Protein AF-A0A380IFE8-F1 (afdb_monomer_lite)

Foldseek 3Di:
DDPVVVVVDPDDDPDDDDWDDDDDDDDDDDDDDDDDDDDDDDDDDDDDDDDDDDDDDDDDDDDDDDDDDDDDDDDDDDDDDDDDDDDDDDDDDDDDDCDDDDLFAADDADPALVCLLPDDPVVCPSCPQQAADFAADDDDDDPDDPDPPDDPPTAAEEEDQFDDPPPDAGLQGDPDDDGSPDDVLVRHQEYEHNPAQRRGRNVCNVNRVSNHAYGYEDDQDLDADPVSLVRVCLQLDAPDPPPLHGSSLLSQLVSCVGRVGAYHEYDHNYFYDSQFQCLVSVVSSQVNSQVSSVVVVRGHDYHYDQAQWNRRGGDRPSHDDPTRPPD

Secondary structure (DSSP, 8-state):
--GGGGGGS-----------------------------------------------------------------------PPPP--------S-----PPPP-S------SSHHHHHH--GGG-TT-GGGS--SPPPPP---SS-SSTT--TT---EEEE--S---TT-BTTB-S-S-S-----GGG-SEEEETT-SS--HHHHHHHHHTT--EEEEEEEEEE--HHHHHHHHHHT--SSTT----HHHHHHHHHHHHHT--EEEEEEEE-SGGGTT-HHHHHHHHHHHHHHHHHTT---EEEE-S-B-TTS-B---SS--TTT---

pLDDT: mean 74.96, std 30.23, range [23.45, 98.94]

InterPro domains:
  IPR005201 Cytosolic endo-beta-N-acetylglucosaminidase, TIM barrel domain [PF03644] (169-319)
  IPR032979 Cytosolic endo-beta-N-acetylglucosaminidase [PTHR13246] (44-313)

Sequence (327 aa):
MTLKKLLKFGIVAGSIWTLHQVTTMEVLAQELPSENLTANQETGASEQPTNSAGENSDNLPTEAATEVRERSADPAITTPEQPQNAEETNIAPDSPSTAPPSIRPKEIKFESNADIENWREEDQPDHDPNRATVPLANRVPGSRVVNPLANPEAKLHAVSLMNSKAADHASVGGDEFKAYAFDYWQYVDSITFWDGPIPSPDVIDAAHRNGVPIYGTLFFNWSSSQEDQEKLLDFIKEDSPQSGTFPIARQLAKMAKYYGFDGYFINQETTGNSLREKGEQMRQFMLYTKEYAKSLDYPIRFAWYDAMSSYGTRYHVNGVDLFGNQM

Radius of gyration: 29.85 Å; chains: 1; bounding box: 81×83×74 Å

Organism: Streptococcus acidominimus (NCBI:txid1326)

Structure (mmCIF, N/CA/C/O backbone):
data_AF-A0A380IFE8-F1
#
_entry.id   AF-A0A380IFE8-F1
#
loop_
_atom_site.group_PDB
_atom_site.id
_atom_site.type_symbol
_atom_site.label_atom_id
_atom_site.label_alt_id
_atom_site.label_comp_id
_atom_site.label_asym_id
_atom_site.label_entity_id
_atom_site.label_seq_id
_atom_site.pdbx_PDB_ins_code
_atom_site.Cartn_x
_atom_site.Cartn_y
_atom_site.Cartn_z
_atom_site.occupancy
_atom_site.B_iso_or_equiv
_atom_site.auth_seq_id
_atom_site.auth_comp_id
_atom_site.auth_asym_id
_atom_site.auth_atom_id
_atom_site.pdbx_PDB_model_num
ATOM 1 N N . MET A 1 1 ? 1.770 31.584 12.786 1.00 37.97 1 MET A N 1
ATOM 2 C CA . MET A 1 1 ? 1.876 31.317 11.335 1.00 37.97 1 MET A CA 1
ATOM 3 C C . MET A 1 1 ? 1.418 29.879 11.125 1.00 37.97 1 MET A C 1
ATOM 5 O O . MET A 1 1 ? 2.061 28.976 11.632 1.00 37.97 1 MET A O 1
ATOM 9 N N . THR A 1 2 ? 0.225 29.673 10.571 1.00 39.00 2 THR A N 1
ATOM 10 C CA . THR A 1 2 ? -0.486 28.381 10.586 1.00 39.00 2 THR A CA 1
ATOM 11 C C . THR A 1 2 ? 0.039 27.408 9.526 1.00 39.00 2 THR A C 1
ATOM 13 O O . THR A 1 2 ? 0.376 27.803 8.409 1.00 39.00 2 THR A O 1
ATOM 16 N N . LEU A 1 3 ? 0.052 26.121 9.887 1.00 34.16 3 LEU A N 1
ATOM 17 C CA . LEU A 1 3 ? 0.622 24.974 9.162 1.00 34.16 3 LEU A CA 1
ATOM 18 C C . LEU A 1 3 ? 0.109 24.800 7.713 1.00 34.16 3 LEU A C 1
ATOM 20 O O . LEU A 1 3 ? 0.783 24.190 6.889 1.00 34.16 3 LEU A O 1
ATOM 24 N N . LYS A 1 4 ? -1.011 25.444 7.346 1.00 34.88 4 LYS A N 1
ATOM 25 C CA . LYS A 1 4 ? -1.526 25.512 5.963 1.00 34.88 4 LYS A CA 1
ATOM 26 C C . LYS A 1 4 ? -0.554 26.147 4.949 1.00 34.88 4 LYS A C 1
ATOM 28 O O . LYS A 1 4 ? -0.737 25.950 3.754 1.00 34.88 4 LYS A O 1
ATOM 33 N N . LYS A 1 5 ? 0.474 26.894 5.380 1.00 32.94 5 LYS A N 1
ATOM 34 C CA . LYS A 1 5 ? 1.486 27.474 4.467 1.00 32.94 5 LYS A CA 1
ATOM 35 C C . LYS A 1 5 ? 2.717 26.589 4.217 1.00 32.94 5 LYS A C 1
ATOM 37 O O . LYS A 1 5 ? 3.449 26.878 3.277 1.00 32.94 5 LYS A O 1
ATOM 42 N N . LEU A 1 6 ? 2.930 25.519 4.988 1.00 32.22 6 LEU A N 1
ATOM 43 C CA . LEU A 1 6 ? 4.120 24.662 4.855 1.00 32.22 6 LEU A CA 1
ATOM 44 C C . LEU A 1 6 ? 3.982 23.555 3.797 1.00 32.22 6 LEU A C 1
ATOM 46 O O . LEU A 1 6 ? 4.995 23.098 3.287 1.00 32.22 6 LEU A O 1
ATOM 50 N N . LEU A 1 7 ? 2.768 23.213 3.351 1.00 34.38 7 LEU A N 1
ATOM 51 C CA . LEU A 1 7 ? 2.577 22.271 2.234 1.00 34.38 7 LEU A CA 1
ATOM 52 C C . LEU A 1 7 ? 2.831 22.872 0.834 1.00 34.38 7 LEU A C 1
ATOM 54 O O . LEU A 1 7 ? 2.774 22.150 -0.155 1.00 34.38 7 LEU A O 1
ATOM 58 N N . LYS A 1 8 ? 3.131 24.176 0.715 1.00 32.16 8 LYS A N 1
ATOM 59 C CA . LYS A 1 8 ? 3.427 24.822 -0.583 1.00 32.16 8 LYS A CA 1
ATOM 60 C C . LYS A 1 8 ? 4.902 24.807 -0.993 1.00 32.16 8 LYS A C 1
ATOM 62 O O . LYS A 1 8 ? 5.210 25.231 -2.101 1.00 32.16 8 LYS A O 1
ATOM 67 N N . PHE A 1 9 ? 5.799 24.299 -0.153 1.00 29.20 9 PHE A N 1
ATOM 68 C CA . PHE A 1 9 ? 7.207 24.125 -0.505 1.00 29.20 9 PHE A CA 1
ATOM 69 C C . PHE A 1 9 ? 7.634 22.707 -0.135 1.00 29.20 9 PHE A C 1
ATOM 71 O O . PHE A 1 9 ? 7.873 22.403 1.028 1.00 29.20 9 PHE A O 1
ATOM 78 N N . GLY A 1 10 ? 7.669 21.833 -1.144 1.00 38.59 10 GLY A N 1
ATOM 79 C CA . GLY A 1 10 ? 8.086 20.439 -1.036 1.00 38.59 10 GLY A CA 1
ATOM 80 C C . GLY A 1 10 ? 9.561 20.306 -0.678 1.00 38.59 10 GLY A C 1
ATOM 81 O O . GLY A 1 10 ? 10.398 20.109 -1.551 1.00 38.59 10 GLY A O 1
ATOM 82 N N . ILE A 1 11 ? 9.869 20.417 0.610 1.00 36.72 11 ILE A N 1
ATOM 83 C CA . ILE A 1 11 ? 11.163 20.072 1.192 1.00 36.72 11 ILE A CA 1
ATOM 84 C C . ILE A 1 11 ? 10.890 19.508 2.586 1.00 36.72 11 ILE A C 1
ATOM 86 O O . ILE A 1 11 ? 10.856 20.276 3.533 1.00 36.72 11 ILE A O 1
ATOM 90 N N . VAL A 1 12 ? 10.654 18.196 2.695 1.00 33.69 12 VAL A N 1
ATOM 91 C CA . VAL A 1 12 ? 11.304 17.283 3.661 1.00 33.69 12 VAL A CA 1
ATOM 92 C C . VAL A 1 12 ? 11.046 15.856 3.158 1.00 33.69 12 VAL A C 1
ATOM 94 O O . VAL A 1 12 ? 10.056 15.224 3.500 1.00 33.69 12 VAL A O 1
ATOM 97 N N . ALA A 1 13 ? 11.946 15.354 2.323 1.00 32.28 13 ALA A N 1
ATOM 98 C CA . ALA A 1 13 ? 12.191 13.923 2.166 1.00 32.28 13 ALA A CA 1
ATOM 99 C C . ALA A 1 13 ? 13.696 13.791 1.924 1.00 32.28 13 ALA A C 1
ATOM 101 O O . ALA A 1 13 ? 14.168 13.654 0.799 1.00 32.28 13 ALA A O 1
ATOM 102 N N . GLY A 1 14 ? 14.463 14.014 2.993 1.00 27.08 14 GLY A N 1
ATOM 103 C CA . GLY A 1 14 ? 15.893 13.754 2.989 1.00 27.08 14 GLY A CA 1
ATOM 104 C C . GLY A 1 14 ? 16.100 12.247 3.010 1.00 27.08 14 GLY A C 1
ATOM 105 O O . GLY A 1 14 ? 15.599 11.570 3.901 1.00 27.08 14 GLY A O 1
ATOM 106 N N . SER A 1 15 ? 16.806 11.738 2.010 1.00 31.16 15 SER A N 1
ATOM 107 C CA . SER A 1 15 ? 17.229 10.350 1.891 1.00 31.16 15 SER A CA 1
ATOM 108 C C . SER A 1 15 ? 17.949 9.893 3.165 1.00 31.16 15 SER A C 1
ATOM 110 O O . SER A 1 15 ? 19.032 10.390 3.471 1.00 31.16 15 SER A O 1
ATOM 112 N N . ILE A 1 16 ? 17.371 8.939 3.895 1.00 32.34 16 ILE A N 1
ATOM 113 C CA . ILE A 1 16 ? 18.043 8.252 5.001 1.00 32.34 16 ILE A CA 1
ATOM 114 C C . ILE A 1 16 ? 18.358 6.838 4.520 1.00 32.34 16 ILE A C 1
ATOM 116 O O . ILE A 1 16 ? 17.469 6.046 4.220 1.00 32.34 16 ILE A O 1
ATOM 120 N N . TRP A 1 17 ? 19.650 6.549 4.396 1.00 24.83 17 TRP A N 1
ATOM 121 C CA . TRP A 1 17 ? 20.162 5.201 4.199 1.00 24.83 17 TRP A CA 1
ATOM 122 C C . TRP A 1 17 ? 20.054 4.450 5.528 1.00 24.83 17 TRP A C 1
ATOM 124 O O . TRP A 1 17 ? 20.749 4.809 6.477 1.00 24.83 17 TRP A O 1
ATOM 134 N N . THR A 1 18 ? 19.236 3.399 5.597 1.00 32.06 18 THR A N 1
ATOM 135 C CA . THR A 1 18 ? 19.201 2.502 6.763 1.00 32.06 18 THR A CA 1
ATOM 136 C C . THR A 1 18 ? 19.788 1.148 6.380 1.00 32.06 18 THR A C 1
ATOM 138 O O . THR A 1 18 ? 19.256 0.431 5.531 1.00 32.06 18 THR A O 1
ATOM 141 N N . LEU A 1 19 ? 20.911 0.806 7.010 1.00 25.19 19 LEU A N 1
ATOM 142 C CA . LEU A 1 19 ? 21.581 -0.486 6.905 1.00 25.19 19 LEU A CA 1
ATOM 143 C C . LEU A 1 19 ? 20.858 -1.484 7.826 1.00 25.19 19 LEU A C 1
ATOM 145 O O . LEU A 1 19 ? 20.872 -1.310 9.041 1.00 25.19 19 LEU A O 1
ATOM 149 N N . HIS A 1 20 ? 20.236 -2.525 7.272 1.00 34.66 20 HIS A N 1
ATOM 150 C CA . HIS A 1 20 ? 19.689 -3.622 8.075 1.00 34.66 20 HIS A CA 1
ATOM 151 C C . HIS A 1 20 ? 20.785 -4.657 8.356 1.00 34.66 20 HIS A C 1
ATOM 153 O O . HIS A 1 20 ? 21.357 -5.225 7.424 1.00 34.66 20 HIS A O 1
ATOM 159 N N . GLN A 1 21 ? 21.053 -4.935 9.634 1.00 27.91 21 GLN A N 1
ATOM 160 C CA . GLN A 1 21 ? 21.647 -6.201 10.060 1.00 27.91 21 GLN A CA 1
ATOM 161 C C . GLN A 1 21 ? 20.538 -7.092 10.618 1.00 27.91 21 GLN A C 1
ATOM 163 O O . GLN A 1 21 ? 19.778 -6.669 11.484 1.00 27.91 21 GLN A O 1
ATOM 168 N N . VAL A 1 22 ? 20.452 -8.322 10.112 1.00 29.50 22 VAL A N 1
ATOM 169 C CA . VAL A 1 22 ? 19.595 -9.378 10.658 1.00 29.50 22 VAL A CA 1
ATOM 170 C C . VAL A 1 22 ? 20.512 -10.407 11.306 1.00 29.50 22 VAL A C 1
ATOM 172 O O . VAL A 1 22 ? 21.312 -11.039 10.620 1.00 29.50 22 VAL A O 1
ATOM 175 N N . THR A 1 23 ? 20.398 -10.582 12.618 1.00 31.64 23 THR A N 1
ATOM 176 C CA . THR A 1 23 ? 20.943 -11.738 13.337 1.00 31.64 23 THR A CA 1
ATOM 177 C C . THR A 1 23 ? 19.800 -12.699 13.642 1.00 31.64 23 THR A C 1
ATOM 179 O O . THR A 1 23 ? 18.822 -12.348 14.296 1.00 31.64 23 THR A O 1
ATOM 182 N N . THR A 1 24 ? 19.919 -13.928 13.152 1.00 29.00 24 THR A N 1
ATOM 183 C CA . THR A 1 24 ? 19.053 -15.057 13.501 1.00 29.00 24 THR A CA 1
ATOM 184 C C . THR A 1 24 ? 19.317 -15.492 14.944 1.00 29.00 24 THR A C 1
ATOM 186 O O . THR A 1 24 ? 20.450 -15.838 15.274 1.00 29.00 24 THR A O 1
ATOM 189 N N . MET A 1 25 ? 18.289 -15.513 15.798 1.00 29.47 25 MET A N 1
ATOM 190 C CA . MET A 1 25 ? 18.338 -16.229 17.079 1.00 29.47 25 MET A CA 1
ATOM 191 C C . MET A 1 25 ? 17.778 -17.643 16.897 1.00 29.47 25 MET A C 1
ATOM 193 O O . MET A 1 25 ? 16.570 -17.822 16.763 1.00 29.47 25 MET A O 1
ATOM 197 N N . GLU A 1 26 ? 18.652 -18.648 16.926 1.00 29.73 26 GLU A N 1
ATOM 198 C CA . GLU A 1 26 ? 18.263 -20.027 17.227 1.00 29.73 26 GLU A CA 1
ATOM 199 C C . GLU A 1 26 ? 18.229 -20.201 18.749 1.00 29.73 26 GLU A C 1
ATOM 201 O O . GLU A 1 26 ? 19.233 -20.028 19.440 1.00 29.73 26 GLU A O 1
ATOM 206 N N . VAL A 1 27 ? 17.054 -20.529 19.288 1.00 28.06 27 VAL A N 1
ATOM 207 C CA . VAL A 1 27 ? 16.893 -20.930 20.688 1.00 28.06 27 VAL A CA 1
ATOM 208 C C . VAL A 1 27 ? 17.203 -22.421 20.784 1.00 28.06 27 VAL A C 1
ATOM 210 O O . VAL A 1 27 ? 16.379 -23.257 20.424 1.00 28.06 27 VAL A O 1
ATOM 213 N N . LEU A 1 28 ? 18.389 -22.755 21.288 1.00 26.45 28 LEU A N 1
ATOM 214 C CA . LEU A 1 28 ? 18.733 -24.101 21.742 1.00 26.45 28 LEU A CA 1
ATOM 215 C C . LEU A 1 28 ? 18.825 -24.078 23.268 1.00 26.45 28 LEU A C 1
ATOM 217 O O . LEU A 1 28 ? 19.794 -23.596 23.851 1.00 26.45 28 LEU A O 1
ATOM 221 N N . ALA A 1 29 ? 17.775 -24.580 23.914 1.00 29.17 29 ALA A N 1
ATOM 222 C CA . ALA A 1 29 ? 17.799 -24.906 25.328 1.00 29.17 29 ALA A CA 1
ATOM 223 C C . ALA A 1 29 ? 18.694 -26.139 25.532 1.00 29.17 29 ALA A C 1
ATOM 225 O O . ALA A 1 29 ? 18.359 -27.232 25.076 1.00 29.17 29 ALA A O 1
ATOM 226 N N . GLN A 1 30 ? 19.818 -25.964 26.222 1.00 29.47 30 GLN A N 1
ATOM 227 C CA . GLN A 1 30 ? 20.544 -27.058 26.861 1.00 29.47 30 GLN A CA 1
ATOM 228 C C . GLN A 1 30 ? 20.825 -26.685 28.316 1.00 29.47 30 GLN A C 1
ATOM 230 O O . GLN A 1 30 ? 21.402 -25.641 28.615 1.00 29.47 30 GLN A O 1
ATOM 235 N N . GLU A 1 31 ? 20.341 -27.548 29.205 1.00 29.53 31 GLU A N 1
ATOM 236 C CA . GLU A 1 31 ? 20.541 -27.522 30.650 1.00 29.53 31 GLU A CA 1
ATOM 237 C C . GLU A 1 31 ? 22.038 -27.609 30.991 1.00 29.53 31 GLU A C 1
ATOM 239 O O . GLU A 1 31 ? 22.753 -28.460 30.463 1.00 29.53 31 GLU A O 1
ATOM 244 N N . LEU A 1 32 ? 22.507 -26.761 31.909 1.00 26.27 32 LEU A N 1
ATOM 245 C CA . LEU A 1 32 ? 23.819 -26.894 32.547 1.00 26.27 32 LEU A CA 1
ATOM 246 C C . LEU A 1 32 ? 23.624 -27.272 34.023 1.00 26.27 32 LEU A C 1
ATOM 248 O O . LEU A 1 32 ? 22.868 -26.581 34.713 1.00 26.27 32 LEU A O 1
ATOM 252 N N . PRO A 1 33 ? 24.301 -28.315 34.547 1.00 28.98 33 PRO A N 1
ATOM 253 C CA . PRO A 1 33 ? 24.330 -28.579 35.975 1.00 28.98 33 PRO A CA 1
ATOM 254 C C . PRO A 1 33 ? 25.329 -27.667 36.696 1.00 28.98 33 PRO A C 1
ATOM 256 O O . PRO A 1 33 ? 26.369 -27.277 36.172 1.00 28.98 33 PRO A O 1
ATOM 259 N N . SER A 1 34 ? 24.965 -27.379 37.939 1.00 31.25 34 SER A N 1
ATOM 260 C CA . SER A 1 34 ? 25.671 -26.630 38.974 1.00 31.25 34 SER A CA 1
ATOM 261 C C . SER A 1 34 ? 27.113 -27.068 39.233 1.00 31.25 34 SER A C 1
ATOM 263 O O . SER A 1 34 ? 27.344 -28.258 39.426 1.00 31.25 34 SER A O 1
ATOM 265 N N . GLU A 1 35 ? 28.006 -26.103 39.473 1.00 29.42 35 GLU A N 1
ATOM 266 C CA . GLU A 1 35 ? 29.040 -26.238 40.505 1.00 29.42 35 GLU A CA 1
ATOM 267 C C . GLU A 1 35 ? 29.477 -24.870 41.065 1.00 29.42 35 GLU A C 1
ATOM 269 O O . GLU A 1 35 ? 29.686 -23.898 40.342 1.00 29.42 35 GLU A O 1
ATOM 274 N N . ASN A 1 36 ? 29.533 -24.816 42.399 1.00 27.83 36 ASN A N 1
ATOM 275 C CA . ASN A 1 36 ? 29.966 -23.706 43.248 1.00 27.83 36 ASN A CA 1
ATOM 276 C C . ASN A 1 36 ? 31.418 -23.306 42.975 1.00 27.83 36 ASN A C 1
ATOM 278 O O . ASN A 1 36 ? 32.235 -24.191 42.767 1.00 27.83 36 ASN A O 1
ATOM 282 N N . LEU A 1 37 ? 31.767 -22.032 43.202 1.00 27.88 37 LEU A N 1
ATOM 283 C CA . LEU A 1 37 ? 32.957 -21.659 43.980 1.00 27.88 37 LEU A CA 1
ATOM 284 C C . LEU A 1 37 ? 32.831 -20.221 44.519 1.00 27.88 37 LEU A C 1
ATOM 286 O O . LEU A 1 37 ? 32.289 -19.318 43.890 1.00 27.88 37 LEU A O 1
ATOM 290 N N . THR A 1 38 ? 33.277 -20.089 45.759 1.00 26.53 38 THR A N 1
ATOM 291 C CA . THR A 1 38 ? 32.982 -19.077 46.775 1.00 26.53 38 THR A CA 1
ATOM 292 C C . THR A 1 38 ? 33.805 -17.787 46.702 1.00 26.53 38 THR A C 1
ATOM 294 O O . THR A 1 38 ? 34.866 -17.721 46.092 1.00 26.53 38 THR A O 1
ATOM 297 N N . ALA A 1 39 ? 33.274 -16.793 47.419 1.00 25.45 39 ALA A N 1
ATOM 298 C CA . ALA A 1 39 ? 33.774 -15.457 47.732 1.00 25.45 39 ALA A CA 1
ATOM 299 C C . ALA A 1 39 ? 35.261 -15.328 48.117 1.00 25.45 39 ALA A C 1
ATOM 301 O O . ALA A 1 39 ? 35.821 -16.210 48.761 1.00 25.45 39 ALA A O 1
ATOM 302 N N . ASN A 1 40 ? 35.813 -14.133 47.868 1.00 27.03 40 ASN A N 1
ATOM 303 C CA . ASN A 1 40 ? 36.608 -13.396 48.854 1.00 27.03 40 ASN A CA 1
ATOM 304 C C . ASN A 1 40 ? 36.492 -11.878 48.624 1.00 27.03 40 ASN A C 1
ATOM 306 O O . ASN A 1 40 ? 36.584 -11.393 47.498 1.00 27.03 40 ASN A O 1
ATOM 310 N N . GLN A 1 41 ? 36.236 -11.164 49.721 1.00 26.34 41 GLN A N 1
ATOM 311 C CA . GLN A 1 41 ? 36.241 -9.707 49.863 1.00 26.34 41 GLN A CA 1
ATOM 312 C C . GLN A 1 41 ? 37.627 -9.202 50.304 1.00 26.34 41 GLN A C 1
ATOM 314 O O . GLN A 1 41 ? 38.476 -10.000 50.685 1.00 26.34 41 GLN A O 1
ATOM 319 N N . GLU A 1 42 ? 37.727 -7.864 50.351 1.00 27.50 42 GLU A N 1
ATOM 320 C CA . GLU A 1 42 ? 38.728 -6.976 50.982 1.00 27.50 42 GLU A CA 1
ATOM 321 C C . GLU A 1 42 ? 39.731 -6.335 50.007 1.00 27.50 42 GLU A C 1
ATOM 323 O O . GLU A 1 42 ? 40.212 -6.995 49.098 1.00 27.50 42 GLU A O 1
ATOM 328 N N . THR A 1 43 ? 40.145 -5.065 50.103 1.00 27.19 43 THR A N 1
ATOM 329 C CA . THR A 1 43 ? 39.772 -3.849 50.863 1.00 27.19 43 THR A CA 1
ATOM 330 C C . THR A 1 43 ? 40.532 -2.670 50.204 1.00 27.19 43 THR A C 1
ATOM 332 O O . THR A 1 43 ? 41.620 -2.863 49.680 1.00 27.19 43 THR A O 1
ATOM 335 N N . GLY A 1 44 ? 39.986 -1.448 50.284 1.00 23.88 44 GLY A N 1
ATOM 336 C CA . GLY A 1 44 ? 40.723 -0.255 50.747 1.00 23.88 44 GLY A CA 1
ATOM 337 C C . GLY A 1 44 ? 41.749 0.494 49.865 1.00 23.88 44 GLY A C 1
ATOM 338 O O . GLY A 1 44 ? 42.850 0.022 49.634 1.00 23.88 44 GLY A O 1
ATOM 339 N N . ALA A 1 45 ? 41.418 1.778 49.641 1.00 25.33 45 ALA A N 1
ATOM 340 C CA . ALA A 1 45 ? 42.282 2.979 49.674 1.00 25.33 45 ALA A CA 1
ATOM 341 C C . ALA A 1 45 ? 42.974 3.511 48.390 1.00 25.33 45 ALA A C 1
ATOM 343 O O . ALA A 1 45 ? 44.026 3.055 47.965 1.00 25.33 45 ALA A O 1
ATOM 344 N N . SER A 1 46 ? 42.359 4.578 47.849 1.00 25.62 46 SER A N 1
ATOM 345 C CA . SER A 1 46 ? 42.929 5.899 47.497 1.00 25.62 46 SER A CA 1
ATOM 346 C C . SER A 1 46 ? 44.454 6.073 47.504 1.00 25.62 46 SER A C 1
ATOM 348 O O . SER A 1 46 ? 45.049 6.000 48.571 1.00 25.62 46 SER A O 1
ATOM 350 N N . GLU A 1 47 ? 45.004 6.573 46.389 1.00 26.36 47 GLU A N 1
ATOM 351 C CA . GLU A 1 47 ? 45.860 7.776 46.365 1.00 26.36 47 GLU A CA 1
ATOM 352 C C . GLU A 1 47 ? 46.061 8.291 44.923 1.00 26.36 47 GLU A C 1
ATOM 354 O O . GLU A 1 47 ? 46.312 7.532 43.990 1.00 26.36 47 GLU A O 1
ATOM 359 N N . GLN A 1 48 ? 45.933 9.607 44.748 1.00 24.94 48 GLN A N 1
ATOM 360 C CA . GLN A 1 48 ? 46.387 10.384 43.588 1.00 24.94 48 GLN A CA 1
ATOM 361 C C . GLN A 1 48 ? 47.610 11.186 44.070 1.00 24.94 48 GLN A C 1
ATOM 363 O O . GLN A 1 48 ? 47.583 11.623 45.224 1.00 24.94 48 GLN A O 1
ATOM 368 N N . PRO A 1 49 ? 48.659 11.424 43.252 1.00 31.53 49 PRO A N 1
ATOM 369 C CA . PRO A 1 49 ? 48.830 12.800 42.759 1.00 31.53 49 PRO A CA 1
ATOM 370 C C . PRO A 1 49 ? 49.580 12.984 41.405 1.00 31.53 49 PRO A C 1
ATOM 372 O O . PRO A 1 49 ? 50.514 12.273 41.059 1.00 31.53 49 PRO A O 1
ATOM 375 N N . THR A 1 50 ? 49.125 14.007 40.669 1.00 23.89 50 THR A N 1
ATOM 376 C CA . THR A 1 50 ? 49.833 15.095 39.935 1.00 23.89 50 THR A CA 1
ATOM 377 C C . THR A 1 50 ? 51.103 14.900 39.068 1.00 23.89 50 THR A C 1
ATOM 379 O O . THR A 1 50 ? 52.182 14.620 39.572 1.00 23.89 50 THR A O 1
ATOM 382 N N . ASN A 1 51 ? 50.949 15.336 37.802 1.00 25.56 51 ASN A N 1
ATOM 383 C CA . ASN A 1 51 ? 51.698 16.325 36.981 1.00 25.56 51 ASN A CA 1
ATOM 384 C C . ASN A 1 51 ? 53.222 16.278 36.698 1.00 25.56 51 ASN A C 1
ATOM 386 O O . ASN A 1 51 ? 54.046 16.381 37.599 1.00 25.56 51 ASN A O 1
ATOM 390 N N . SER A 1 52 ? 53.517 16.432 35.389 1.00 25.31 52 SER A N 1
ATOM 391 C CA . SER A 1 52 ? 54.515 17.294 34.678 1.00 25.31 52 SER A CA 1
ATOM 392 C C . SER A 1 52 ? 55.300 16.486 33.618 1.00 25.31 52 SER A C 1
ATOM 394 O O . SER A 1 52 ? 55.826 15.430 33.938 1.00 25.31 52 SER A O 1
ATOM 396 N N . ALA A 1 53 ? 55.164 16.722 32.302 1.00 25.20 53 ALA A N 1
ATOM 397 C CA . ALA A 1 53 ? 55.539 17.850 31.418 1.00 25.20 53 ALA A CA 1
ATOM 398 C C . ALA A 1 53 ? 56.979 17.753 30.842 1.00 25.20 53 ALA A C 1
ATOM 400 O O . ALA A 1 53 ? 57.933 17.605 31.598 1.00 25.20 53 ALA A O 1
ATOM 401 N N . GLY A 1 54 ? 57.094 17.897 29.507 1.00 23.45 54 GLY A N 1
ATOM 402 C CA . GLY A 1 54 ? 58.328 18.040 28.699 1.00 23.45 54 GLY A CA 1
ATOM 403 C C . GLY A 1 54 ? 58.420 16.994 27.567 1.00 23.45 54 GLY A C 1
ATOM 404 O O . GLY A 1 54 ? 58.702 15.838 27.850 1.00 23.45 54 GLY A O 1
ATOM 405 N N . GLU A 1 55 ? 57.941 17.221 26.336 1.0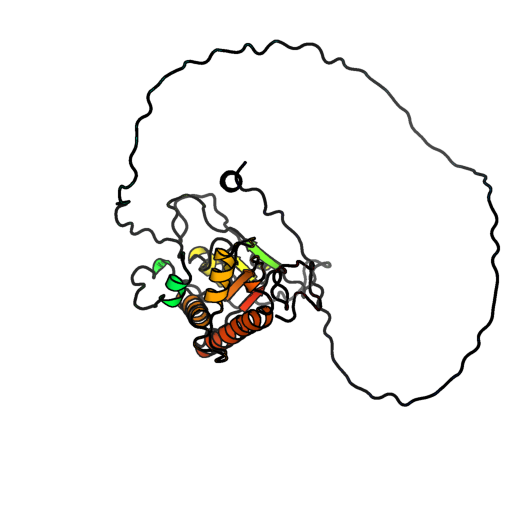0 24.77 55 GLU A N 1
ATOM 406 C CA . GLU A 1 55 ? 58.421 18.072 25.212 1.00 24.77 55 GLU A CA 1
ATOM 407 C C . GLU A 1 55 ? 59.706 17.616 24.494 1.00 24.77 55 GLU A C 1
ATOM 409 O O . GLU A 1 55 ? 60.787 17.614 25.078 1.00 24.77 55 GLU A O 1
ATOM 414 N N . ASN A 1 56 ? 59.540 17.289 23.198 1.00 25.70 56 ASN A N 1
ATOM 415 C CA . ASN A 1 56 ? 60.323 17.679 22.001 1.00 25.70 56 ASN A CA 1
ATOM 416 C C . ASN A 1 56 ? 60.194 16.582 20.926 1.00 25.70 56 ASN A C 1
ATOM 418 O O . ASN A 1 56 ? 60.205 15.405 21.265 1.00 25.70 56 ASN A O 1
ATOM 422 N N . SER A 1 57 ? 60.171 16.802 19.613 1.00 26.17 57 SER A N 1
ATOM 423 C CA . SER A 1 57 ? 59.931 17.913 18.672 1.00 26.17 57 SER A CA 1
ATOM 424 C C . SER A 1 57 ? 60.449 17.359 17.333 1.00 26.17 57 SER A C 1
ATOM 426 O O . SER A 1 57 ? 61.516 16.757 17.362 1.00 26.17 57 SER A O 1
ATOM 428 N N . ASP A 1 58 ? 59.777 17.566 16.197 1.00 26.47 58 ASP A N 1
ATOM 429 C CA . ASP A 1 58 ? 60.459 17.789 14.907 1.00 26.47 58 ASP A CA 1
ATOM 430 C C . ASP A 1 58 ? 59.493 18.325 13.829 1.00 26.47 58 ASP A C 1
ATOM 432 O O . ASP A 1 58 ? 58.280 18.140 13.894 1.00 26.47 58 ASP A O 1
ATOM 436 N N . ASN A 1 59 ? 60.072 19.081 12.892 1.00 31.27 59 ASN A N 1
ATOM 437 C CA . ASN A 1 59 ? 59.554 20.292 12.239 1.00 31.27 59 ASN A CA 1
ATOM 438 C C . ASN A 1 59 ? 58.883 20.126 10.847 1.00 31.27 59 ASN A C 1
ATOM 440 O O . ASN A 1 59 ? 59.291 19.265 10.077 1.00 31.27 59 ASN A O 1
ATOM 444 N N . LEU A 1 60 ? 57.910 21.029 10.570 1.00 23.81 60 LEU A N 1
ATOM 445 C CA . LEU A 1 60 ? 57.660 21.991 9.439 1.00 23.81 60 LEU A CA 1
ATOM 446 C C . LEU A 1 60 ? 58.256 21.779 8.007 1.00 23.81 60 LEU A C 1
ATOM 448 O O . LEU A 1 60 ? 59.201 21.007 7.891 1.00 23.81 60 LEU A O 1
ATOM 452 N N . PRO A 1 61 ? 57.842 22.515 6.918 1.00 41.84 61 PRO A N 1
ATOM 453 C CA . PRO A 1 61 ? 57.217 23.874 6.825 1.00 41.84 61 PRO A CA 1
ATOM 454 C C . PRO A 1 61 ? 56.025 23.980 5.800 1.00 41.84 61 PRO A C 1
ATOM 456 O O . PRO A 1 61 ? 55.616 22.961 5.257 1.00 41.84 61 PRO A O 1
ATOM 459 N N . THR A 1 62 ? 55.307 25.095 5.528 1.00 24.12 62 THR A N 1
ATOM 460 C CA . THR A 1 62 ? 55.755 26.414 5.006 1.00 24.12 62 THR A CA 1
ATOM 461 C C . THR A 1 62 ? 54.614 27.464 4.924 1.00 24.12 62 THR A C 1
ATOM 463 O O . THR A 1 62 ? 53.525 27.162 4.451 1.00 24.12 62 THR A O 1
ATOM 466 N N . GLU A 1 63 ? 54.952 28.677 5.390 1.00 27.83 63 GLU A N 1
ATOM 467 C CA . GLU A 1 63 ? 54.614 30.090 5.064 1.00 27.83 63 GLU A CA 1
ATOM 468 C C . GLU A 1 63 ? 53.260 30.622 4.533 1.00 27.83 63 GLU A C 1
ATOM 470 O O . GLU A 1 63 ? 52.517 30.027 3.762 1.00 27.83 63 GLU A O 1
ATOM 475 N N . ALA A 1 64 ? 53.036 31.872 4.962 1.00 25.75 64 ALA A N 1
ATOM 476 C CA . ALA A 1 64 ? 51.891 32.756 4.810 1.00 25.75 64 ALA A CA 1
ATOM 477 C C . ALA A 1 64 ? 52.005 33.739 3.628 1.00 25.75 64 ALA A C 1
ATOM 479 O O . ALA A 1 64 ? 53.105 34.117 3.236 1.00 25.75 64 ALA A O 1
ATOM 480 N N . ALA A 1 65 ? 50.864 34.280 3.187 1.00 25.84 65 ALA A N 1
ATOM 481 C CA . ALA A 1 65 ? 50.758 35.660 2.705 1.00 25.84 65 ALA A CA 1
ATOM 482 C C . ALA A 1 65 ? 49.306 36.160 2.809 1.00 25.84 65 ALA A C 1
ATOM 484 O O . ALA A 1 65 ? 48.369 35.545 2.303 1.00 25.84 65 ALA A O 1
ATOM 485 N N . THR A 1 66 ? 49.151 37.290 3.491 1.00 24.28 66 THR A N 1
ATOM 486 C CA . THR A 1 66 ? 47.928 38.076 3.668 1.00 24.28 66 THR A CA 1
ATOM 487 C C . THR A 1 66 ? 47.758 39.013 2.473 1.00 24.28 66 THR A C 1
ATOM 489 O O . THR A 1 66 ? 48.707 39.716 2.136 1.00 24.28 66 THR A O 1
ATOM 492 N N . GLU A 1 67 ? 46.559 39.125 1.894 1.00 25.89 67 GLU A N 1
ATOM 493 C CA . GLU A 1 67 ? 46.209 40.300 1.089 1.00 25.89 67 GLU A CA 1
ATOM 494 C C . GLU A 1 67 ? 44.752 40.721 1.323 1.00 25.89 67 GLU A C 1
ATOM 496 O O . GLU A 1 67 ? 43.804 39.940 1.232 1.00 25.89 67 GLU A O 1
ATOM 501 N N . VAL A 1 68 ? 44.620 41.989 1.698 1.00 26.00 68 VAL A N 1
ATOM 502 C CA . VAL A 1 68 ? 43.399 42.733 1.992 1.00 26.00 68 VAL A CA 1
ATOM 503 C C . VAL A 1 68 ? 42.755 43.157 0.673 1.00 26.00 68 VAL A C 1
ATOM 505 O O . VAL A 1 68 ? 43.440 43.715 -0.181 1.00 26.00 68 VAL A O 1
ATOM 508 N N . ARG A 1 69 ? 41.434 42.992 0.525 1.00 25.66 69 ARG A N 1
ATOM 509 C CA . ARG A 1 69 ? 40.657 43.782 -0.443 1.00 25.66 69 ARG A CA 1
ATOM 510 C C . ARG A 1 69 ? 39.359 44.307 0.154 1.00 25.66 69 ARG A C 1
ATOM 512 O O . ARG A 1 69 ? 38.531 43.568 0.680 1.00 25.66 69 ARG A O 1
ATOM 519 N N . GLU A 1 70 ? 39.261 45.624 0.053 1.00 26.33 70 GLU A N 1
ATOM 520 C CA . GLU A 1 70 ? 38.199 46.522 0.478 1.00 26.33 70 GLU A CA 1
ATOM 521 C C . GLU A 1 70 ? 36.865 46.202 -0.209 1.00 26.33 70 GLU A C 1
ATOM 523 O O . GLU A 1 70 ? 36.817 45.871 -1.394 1.00 26.33 70 GLU A O 1
ATOM 528 N N . ARG A 1 71 ? 35.762 46.344 0.535 1.00 25.33 71 ARG A N 1
ATOM 529 C CA . ARG A 1 71 ? 34.399 46.321 -0.004 1.00 25.33 71 ARG A CA 1
ATOM 530 C C . ARG A 1 71 ? 33.836 47.741 0.093 1.00 25.33 71 ARG A C 1
ATOM 532 O O . ARG A 1 71 ? 33.504 48.204 1.180 1.00 25.33 71 ARG A O 1
ATOM 539 N N . SER A 1 72 ? 33.787 48.439 -1.038 1.00 28.44 72 SER A N 1
ATOM 540 C CA . SER A 1 72 ? 33.278 49.808 -1.157 1.00 28.44 72 SER A CA 1
ATOM 541 C C . SER A 1 72 ? 31.780 49.832 -1.497 1.00 28.44 72 SER A C 1
ATOM 543 O O . SER A 1 72 ? 31.358 49.160 -2.430 1.00 28.44 72 SER A O 1
ATOM 545 N N . ALA A 1 73 ? 31.049 50.644 -0.723 1.00 29.45 73 ALA A N 1
ATOM 546 C CA . ALA A 1 73 ? 29.866 51.472 -1.018 1.00 29.45 73 ALA A CA 1
ATOM 547 C C . ALA A 1 73 ? 28.615 50.904 -1.740 1.00 29.45 73 ALA A C 1
ATOM 549 O O . ALA A 1 73 ? 28.663 50.445 -2.878 1.00 29.45 73 ALA A O 1
ATOM 550 N N . ASP A 1 74 ? 27.468 51.103 -1.073 1.00 31.95 74 ASP A N 1
ATOM 551 C CA . ASP A 1 74 ? 26.086 51.041 -1.580 1.00 31.95 74 ASP A CA 1
ATOM 552 C C . ASP A 1 74 ? 25.827 51.944 -2.804 1.00 31.95 74 ASP A C 1
ATOM 554 O O . ASP A 1 74 ? 26.520 52.946 -3.015 1.00 31.95 74 ASP A O 1
ATOM 558 N N . PRO A 1 75 ? 24.700 51.714 -3.506 1.00 30.03 75 PRO A N 1
ATOM 559 C CA . PRO A 1 75 ? 23.705 52.782 -3.475 1.00 30.03 75 PRO A CA 1
ATOM 560 C C . PRO A 1 75 ? 22.281 52.320 -3.125 1.00 30.03 75 PRO A C 1
ATOM 562 O O . PRO A 1 75 ? 21.808 51.251 -3.501 1.00 30.03 75 PRO A O 1
ATOM 565 N N . ALA A 1 76 ? 21.625 53.224 -2.399 1.00 29.27 76 ALA A N 1
ATOM 566 C CA . ALA A 1 76 ? 20.230 53.308 -1.988 1.00 29.27 76 ALA A CA 1
ATOM 567 C C . ALA A 1 76 ? 19.190 52.558 -2.845 1.00 29.27 76 ALA A C 1
ATOM 569 O O . ALA A 1 76 ? 19.022 52.833 -4.033 1.00 29.27 76 ALA A O 1
ATOM 570 N N . ILE A 1 77 ? 18.380 51.728 -2.178 1.00 27.58 77 ILE A N 1
ATOM 571 C CA . ILE A 1 77 ? 17.054 51.334 -2.664 1.00 27.58 77 ILE A CA 1
ATOM 572 C C . ILE A 1 77 ? 16.051 52.362 -2.145 1.00 27.58 77 ILE A C 1
ATOM 574 O O . ILE A 1 77 ? 15.791 52.469 -0.947 1.00 27.58 77 ILE A O 1
ATOM 578 N N . THR A 1 78 ? 15.515 53.139 -3.075 1.00 28.39 78 THR A N 1
ATOM 579 C CA . THR A 1 78 ? 14.378 54.033 -2.894 1.00 28.39 78 THR A CA 1
ATOM 580 C C . THR A 1 78 ? 13.085 53.230 -2.755 1.00 28.39 78 THR A C 1
ATOM 582 O O . THR A 1 78 ? 12.783 52.352 -3.561 1.00 28.39 78 THR A O 1
ATOM 585 N N . THR A 1 79 ? 12.302 53.557 -1.732 1.00 32.69 79 THR A N 1
ATOM 586 C CA . THR A 1 79 ? 10.909 53.132 -1.556 1.00 32.69 79 THR A CA 1
ATOM 587 C C . THR A 1 79 ? 10.017 53.791 -2.616 1.00 32.69 79 THR A C 1
ATOM 589 O O . THR A 1 79 ? 10.103 55.011 -2.767 1.00 32.69 79 THR A O 1
ATOM 592 N N . PRO A 1 80 ? 9.111 53.055 -3.286 1.00 31.50 80 PRO A N 1
ATOM 593 C CA . PRO A 1 80 ? 7.921 53.654 -3.882 1.00 31.50 80 PRO A CA 1
ATOM 594 C C . PRO A 1 80 ? 6.657 53.300 -3.085 1.00 31.50 80 PRO A C 1
ATOM 596 O O . PRO A 1 80 ? 6.494 52.192 -2.575 1.00 31.50 80 PRO A O 1
ATOM 599 N N . GLU A 1 81 ? 5.789 54.301 -2.990 1.00 29.30 81 GLU A N 1
ATOM 600 C CA . GLU A 1 81 ? 4.536 54.389 -2.244 1.00 29.30 81 GLU A CA 1
ATOM 601 C C . GLU A 1 81 ? 3.470 53.344 -2.622 1.00 29.30 81 GLU A C 1
ATOM 603 O O . GLU A 1 81 ? 3.381 52.870 -3.755 1.00 29.30 81 GLU A O 1
ATOM 608 N N . GLN A 1 82 ? 2.602 53.044 -1.648 1.00 30.56 82 GLN A N 1
ATOM 609 C CA . GLN A 1 82 ? 1.326 52.353 -1.848 1.00 30.56 82 GLN A CA 1
ATOM 610 C C . GLN A 1 82 ? 0.348 53.192 -2.685 1.00 30.56 82 GLN A C 1
ATOM 612 O O . GLN A 1 82 ? 0.231 54.395 -2.452 1.00 30.56 82 GLN A O 1
ATOM 617 N N . PRO A 1 83 ? -0.529 52.535 -3.461 1.00 31.36 83 PRO A N 1
ATOM 618 C CA . PRO A 1 83 ? -1.892 53.006 -3.662 1.00 31.36 83 PRO A CA 1
ATOM 619 C C . PRO A 1 83 ? -2.872 52.192 -2.803 1.00 31.36 83 PRO A C 1
ATOM 621 O O . PRO A 1 83 ? -2.890 50.961 -2.835 1.00 31.36 83 PRO A O 1
ATOM 624 N N . GLN A 1 84 ? -3.694 52.906 -2.034 1.00 30.34 84 GLN A N 1
ATOM 625 C CA . GLN A 1 84 ? -4.885 52.392 -1.360 1.00 30.34 84 GLN A CA 1
ATOM 626 C C . GLN A 1 84 ? -6.081 52.294 -2.327 1.00 30.34 84 GLN A C 1
ATOM 628 O O . GLN A 1 84 ? -6.198 53.086 -3.258 1.00 30.34 84 GLN A O 1
ATOM 633 N N . ASN A 1 85 ? -6.999 51.383 -1.980 1.00 33.06 85 ASN A N 1
ATOM 634 C CA . ASN A 1 85 ? -8.379 51.194 -2.450 1.00 33.06 85 ASN A CA 1
ATOM 635 C C . ASN A 1 85 ? -8.622 50.630 -3.862 1.00 33.06 85 ASN A C 1
ATOM 637 O O . ASN A 1 85 ? -8.712 51.358 -4.846 1.00 33.06 85 ASN A O 1
ATOM 641 N N . ALA A 1 86 ? -8.927 49.329 -3.894 1.00 31.25 86 ALA A N 1
ATOM 642 C CA . ALA A 1 86 ? -9.937 48.755 -4.779 1.00 31.25 86 ALA A CA 1
ATOM 643 C C . ALA A 1 86 ? -10.800 47.769 -3.966 1.00 31.25 86 ALA A C 1
ATOM 645 O O . ALA A 1 86 ? -10.300 47.079 -3.080 1.00 31.25 86 ALA A O 1
ATOM 646 N N . GLU A 1 87 ? -12.098 47.809 -4.233 1.00 30.62 87 GLU A N 1
ATOM 647 C CA . GLU A 1 87 ? -13.234 47.371 -3.417 1.00 30.62 87 GLU A CA 1
ATOM 648 C C . GLU A 1 87 ? -13.256 45.884 -3.009 1.00 30.62 87 GLU A C 1
ATOM 650 O O . GLU A 1 87 ? -12.932 44.988 -3.791 1.00 30.62 87 GLU A O 1
ATOM 655 N N . GLU A 1 88 ? -13.735 45.627 -1.784 1.00 34.03 88 GLU A N 1
ATOM 656 C CA . GLU A 1 88 ? -14.219 44.317 -1.338 1.00 34.03 88 GLU A CA 1
ATOM 657 C C . GLU A 1 88 ? -15.375 43.865 -2.239 1.00 34.03 88 GLU A C 1
ATOM 659 O O . GLU A 1 88 ? -16.509 44.330 -2.121 1.00 34.03 88 GLU A O 1
ATOM 664 N N . THR A 1 89 ? -15.103 42.910 -3.125 1.00 30.80 89 THR A N 1
ATOM 665 C CA . THR A 1 89 ? -16.159 42.119 -3.753 1.00 30.80 89 THR A CA 1
ATOM 666 C C . THR A 1 89 ? -16.412 40.890 -2.888 1.00 30.80 89 THR A C 1
ATOM 668 O O . THR A 1 89 ? -15.609 39.963 -2.817 1.00 30.80 89 THR A O 1
ATOM 671 N N . ASN A 1 90 ? -17.550 40.909 -2.191 1.00 39.09 90 ASN A N 1
ATOM 672 C CA . ASN A 1 90 ? -18.171 39.730 -1.596 1.00 39.09 90 ASN A CA 1
ATOM 673 C C . ASN A 1 90 ? -18.341 38.651 -2.678 1.00 39.09 90 ASN A C 1
ATOM 675 O O . ASN A 1 90 ? -19.221 38.776 -3.529 1.00 39.09 90 ASN A O 1
ATOM 679 N N . ILE A 1 91 ? -17.539 37.586 -2.635 1.00 35.91 91 ILE A N 1
ATOM 680 C CA . ILE A 1 91 ? -17.816 36.365 -3.397 1.00 35.91 91 ILE A CA 1
ATOM 681 C C . ILE A 1 91 ? -18.372 35.343 -2.409 1.00 35.91 91 ILE A C 1
ATOM 683 O O . ILE A 1 91 ? -17.657 34.818 -1.555 1.00 35.91 91 ILE A O 1
ATOM 687 N N . ALA A 1 92 ? -19.684 35.130 -2.504 1.00 36.62 92 ALA A N 1
ATOM 688 C CA . ALA A 1 92 ? -20.416 34.096 -1.789 1.00 36.62 92 ALA A CA 1
ATOM 689 C C . ALA A 1 92 ? -19.864 32.692 -2.120 1.00 36.62 92 ALA A C 1
ATOM 691 O O . ALA A 1 92 ? -19.368 32.480 -3.231 1.00 36.62 92 ALA A O 1
ATOM 692 N N . PRO A 1 93 ? -19.940 31.730 -1.181 1.00 48.59 93 PRO A N 1
ATOM 693 C CA . PRO A 1 93 ? -19.526 30.360 -1.4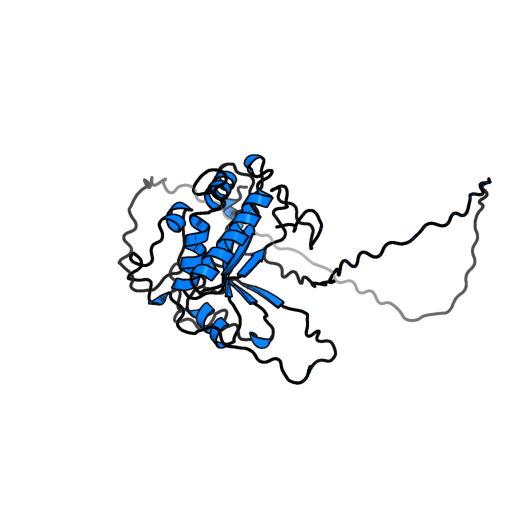31 1.00 48.59 93 PRO A CA 1
ATOM 694 C C . PRO A 1 93 ? -20.581 29.622 -2.270 1.00 48.59 93 PRO A C 1
ATOM 696 O O . PRO A 1 93 ? -21.743 30.020 -2.310 1.00 48.59 93 PRO A O 1
ATOM 699 N N . ASP A 1 94 ? -20.149 28.510 -2.860 1.00 46.94 94 ASP A N 1
ATOM 700 C CA . ASP A 1 94 ? -20.928 27.500 -3.587 1.00 46.94 94 ASP A CA 1
ATOM 701 C C . ASP A 1 94 ? -21.223 27.760 -5.076 1.00 46.94 94 ASP A C 1
ATOM 703 O O . ASP A 1 94 ? -22.184 28.406 -5.493 1.00 46.94 94 ASP A O 1
ATOM 707 N N . SER A 1 95 ? -20.403 27.136 -5.920 1.00 36.19 95 SER A N 1
ATOM 708 C CA . SER A 1 95 ? -20.837 26.658 -7.230 1.00 36.19 95 SER A CA 1
ATOM 709 C C . SER A 1 95 ? -20.300 25.238 -7.421 1.00 36.19 95 SER A C 1
ATOM 711 O O . SER A 1 95 ? -19.102 25.018 -7.221 1.00 36.19 95 SER A O 1
ATOM 713 N N . PRO A 1 96 ? -21.158 24.265 -7.778 1.00 46.78 96 PRO A N 1
ATOM 714 C CA . PRO A 1 96 ? -20.750 22.879 -7.939 1.00 46.78 96 PRO A CA 1
ATOM 715 C C . PRO A 1 96 ? -19.789 22.764 -9.126 1.00 46.78 96 PRO A C 1
ATOM 717 O O . PRO A 1 96 ? -20.068 23.260 -10.220 1.00 46.78 96 PRO A O 1
ATOM 720 N N . SER A 1 97 ? -18.648 22.108 -8.905 1.00 46.00 97 SER A N 1
ATOM 721 C CA . SER A 1 97 ? -17.696 21.773 -9.963 1.00 46.00 97 SER A CA 1
ATOM 722 C C . SER A 1 97 ? -18.397 20.912 -11.013 1.00 46.00 97 SER A C 1
ATOM 724 O O . SER A 1 97 ? -18.692 19.746 -10.776 1.00 46.00 97 SER A O 1
ATOM 726 N N . THR A 1 98 ? -18.679 21.489 -12.177 1.00 53.22 98 THR A N 1
ATOM 727 C CA . THR A 1 98 ? -19.095 20.747 -13.371 1.00 53.22 98 THR A CA 1
ATOM 728 C C . THR A 1 98 ? -17.928 20.727 -14.349 1.00 53.22 98 THR A C 1
ATOM 730 O O . THR A 1 98 ? -17.985 21.277 -15.446 1.00 53.22 98 THR A O 1
ATOM 733 N N . ALA A 1 99 ? -16.820 20.106 -13.933 1.00 52.00 99 ALA A N 1
ATOM 734 C CA . ALA A 1 99 ? -15.849 19.628 -14.908 1.00 52.00 99 ALA A CA 1
ATOM 735 C C . ALA A 1 99 ? -16.562 18.594 -15.806 1.00 52.00 99 ALA A C 1
ATOM 737 O O . ALA A 1 99 ? -17.278 17.738 -15.278 1.00 52.00 99 ALA A O 1
ATOM 738 N N . PRO A 1 100 ? -16.439 18.675 -17.143 1.00 51.03 100 PRO A N 1
ATOM 739 C CA . PRO A 1 100 ? -17.043 17.682 -18.024 1.00 51.03 100 PRO A CA 1
ATOM 740 C C . PRO A 1 100 ? -16.502 16.280 -17.691 1.00 51.03 100 PRO A C 1
ATOM 742 O O . PRO A 1 100 ? -15.350 16.169 -17.258 1.00 51.03 100 PRO A O 1
ATOM 745 N N . PRO A 1 101 ? -17.294 15.210 -17.900 1.00 61.72 101 PRO A N 1
ATOM 746 C CA . PRO A 1 101 ? -16.822 13.847 -17.685 1.00 61.72 101 PRO A CA 1
ATOM 747 C C . PRO A 1 101 ? -15.591 13.597 -18.562 1.00 61.72 101 PRO A C 1
ATOM 749 O O . PRO A 1 101 ? -15.643 13.702 -19.788 1.00 61.72 101 PRO A O 1
ATOM 752 N N . SER A 1 102 ? -14.460 13.331 -17.913 1.00 74.88 102 SER A N 1
ATOM 753 C CA . SER A 1 102 ? -13.184 13.067 -18.567 1.00 74.88 102 SER A CA 1
ATOM 754 C C . SER A 1 102 ? -12.987 11.563 -18.681 1.00 74.88 102 SER A C 1
ATOM 756 O O . SER A 1 102 ? -13.095 10.856 -17.688 1.00 74.88 102 SER A O 1
ATOM 758 N N . ILE A 1 103 ? -12.640 11.082 -19.876 1.00 86.12 103 ILE A N 1
ATOM 759 C CA . ILE A 1 103 ? -12.232 9.682 -20.102 1.00 86.12 103 ILE A CA 1
ATOM 760 C C . ILE A 1 103 ? -10.798 9.402 -19.625 1.00 86.12 103 ILE A C 1
ATOM 762 O O . ILE A 1 103 ? -10.278 8.306 -19.814 1.00 86.12 103 ILE A O 1
ATOM 766 N N . ARG A 1 104 ? -10.110 10.413 -19.079 1.00 90.19 104 ARG A N 1
ATOM 767 C CA . ARG A 1 104 ? -8.741 10.275 -18.589 1.00 90.19 104 ARG A CA 1
ATOM 768 C C . ARG A 1 104 ? -8.754 9.457 -17.296 1.00 90.19 104 ARG A C 1
ATOM 770 O O . ARG A 1 104 ? -9.352 9.926 -16.327 1.00 90.19 104 ARG A O 1
ATOM 777 N N . PRO A 1 105 ? -8.050 8.316 -17.231 1.00 92.81 105 PRO A N 1
ATOM 778 C CA . PRO A 1 105 ? -7.990 7.538 -16.006 1.00 92.81 105 PRO A CA 1
ATOM 779 C C . PRO A 1 105 ? -7.218 8.306 -14.930 1.00 92.81 105 PRO A C 1
ATOM 781 O O . PRO A 1 105 ? -6.258 9.032 -15.218 1.00 92.81 105 PRO A O 1
ATOM 784 N N . LYS A 1 106 ? -7.682 8.185 -13.689 1.00 93.00 106 LYS A N 1
ATOM 785 C CA . LYS A 1 106 ? -7.163 8.910 -12.527 1.00 93.00 106 LYS A CA 1
ATOM 786 C C . LYS A 1 106 ? -6.655 7.951 -11.474 1.00 93.00 106 LYS A C 1
ATOM 788 O O . LYS A 1 106 ? -7.153 6.834 -11.359 1.00 93.00 106 LYS A O 1
ATOM 793 N N . GLU A 1 107 ? -5.689 8.425 -10.691 1.00 93.19 107 GLU A N 1
ATOM 794 C CA . GLU A 1 107 ? -5.270 7.743 -9.470 1.00 93.19 107 GLU A CA 1
ATOM 795 C C . GLU A 1 107 ? -6.482 7.502 -8.570 1.00 93.19 107 GLU A C 1
ATOM 797 O O . GLU A 1 107 ? -7.332 8.382 -8.407 1.00 93.19 107 GLU A O 1
ATOM 802 N N . ILE A 1 108 ? -6.533 6.326 -7.957 1.00 92.44 108 ILE A N 1
ATOM 803 C CA . ILE A 1 108 ? -7.615 5.962 -7.049 1.00 92.44 108 ILE A CA 1
ATOM 804 C C . ILE A 1 108 ? -7.267 6.475 -5.657 1.00 92.44 108 ILE A C 1
ATOM 806 O O . ILE A 1 108 ? -6.230 6.131 -5.084 1.00 92.44 108 ILE A O 1
ATOM 810 N N . LYS A 1 109 ? -8.148 7.317 -5.121 1.00 89.81 109 LYS A N 1
ATOM 811 C CA . LYS A 1 109 ? -8.023 7.926 -3.797 1.00 89.81 109 LYS A CA 1
ATOM 812 C C . LYS A 1 109 ? -9.292 7.666 -3.007 1.00 89.81 109 LYS A C 1
ATOM 814 O O . LYS A 1 109 ? -10.374 7.568 -3.576 1.00 89.81 109 LYS A O 1
ATOM 819 N N . PHE A 1 110 ? -9.125 7.557 -1.698 1.00 92.25 110 PHE A N 1
ATOM 820 C CA . PHE A 1 110 ? -10.213 7.391 -0.749 1.00 92.25 110 PHE A CA 1
ATOM 821 C C . PHE A 1 110 ? -10.187 8.584 0.197 1.00 92.25 110 PHE A C 1
ATOM 823 O O . PHE A 1 110 ? -9.141 8.889 0.776 1.00 92.25 110 PHE A O 1
ATOM 830 N N . GLU A 1 111 ? -11.321 9.258 0.345 1.00 89.94 111 GLU A N 1
ATOM 831 C CA . GLU A 1 111 ? -11.447 10.411 1.238 1.00 89.94 111 GLU A CA 1
ATOM 832 C C . GLU A 1 111 ? -11.684 9.936 2.680 1.00 89.94 111 GLU A C 1
ATOM 834 O O . GLU A 1 111 ? -11.241 10.560 3.650 1.00 89.94 111 GLU A O 1
ATOM 839 N N . SER A 1 112 ? -12.326 8.775 2.831 1.00 94.88 112 SER A N 1
ATOM 840 C CA . SER A 1 112 ? -12.704 8.192 4.111 1.00 94.88 112 SER A CA 1
ATOM 841 C C . SER A 1 112 ? -12.465 6.680 4.184 1.00 94.88 112 SER A C 1
ATOM 843 O O . SER A 1 112 ? -12.340 5.981 3.179 1.00 94.88 112 SER A O 1
ATOM 845 N N . ASN A 1 113 ? -12.459 6.149 5.409 1.00 96.88 113 ASN A N 1
ATOM 846 C CA . ASN A 1 113 ? -12.449 4.703 5.641 1.00 96.88 113 ASN A CA 1
ATOM 847 C C . ASN A 1 113 ? -13.713 4.023 5.095 1.00 96.88 113 ASN A C 1
ATOM 849 O O . ASN A 1 113 ? -13.651 2.873 4.669 1.00 96.88 113 ASN A O 1
ATOM 853 N N . ALA A 1 114 ? -14.843 4.738 5.079 1.00 96.44 114 ALA A N 1
ATOM 854 C CA . ALA A 1 114 ? -16.095 4.231 4.534 1.00 96.44 114 ALA A CA 1
ATOM 855 C C . ALA A 1 114 ? -15.994 3.992 3.022 1.00 96.44 114 ALA A C 1
ATOM 857 O O . ALA A 1 114 ? -16.572 3.026 2.533 1.00 96.44 114 ALA A O 1
ATOM 858 N N . ASP A 1 115 ? -15.227 4.805 2.289 1.00 95.25 115 ASP A N 1
ATOM 859 C CA . ASP A 1 115 ? -15.000 4.582 0.855 1.00 95.25 115 ASP A CA 1
ATOM 860 C C . ASP A 1 115 ? -14.247 3.265 0.622 1.00 95.25 115 ASP A C 1
ATOM 862 O O . ASP A 1 115 ? -14.585 2.503 -0.281 1.00 95.25 115 ASP A O 1
ATOM 866 N N . ILE A 1 116 ? -13.270 2.957 1.484 1.00 96.69 116 ILE A N 1
ATOM 867 C CA . ILE A 1 116 ? -12.535 1.686 1.443 1.00 96.69 116 ILE A CA 1
ATOM 868 C C . ILE A 1 116 ? -13.464 0.524 1.804 1.00 96.69 116 ILE A C 1
ATOM 870 O O . ILE A 1 116 ? -13.498 -0.485 1.105 1.00 96.69 116 ILE A O 1
ATOM 874 N N . GLU A 1 117 ? -14.230 0.648 2.888 1.00 96.25 117 GLU A N 1
ATOM 875 C CA . GLU A 1 117 ? -15.129 -0.407 3.363 1.00 96.25 117 GLU A CA 1
ATOM 876 C C . GLU A 1 117 ? -16.236 -0.733 2.346 1.00 96.25 117 GLU A C 1
ATOM 878 O O . GLU A 1 117 ? -16.578 -1.906 2.135 1.00 96.25 117 GLU A O 1
ATOM 883 N N . ASN A 1 118 ? -16.760 0.298 1.681 1.00 95.00 118 ASN A N 1
ATOM 884 C CA . ASN A 1 118 ? -17.807 0.201 0.669 1.00 95.00 118 ASN A CA 1
ATOM 885 C C . ASN A 1 118 ? -17.277 -0.091 -0.734 1.00 95.00 118 ASN A C 1
ATOM 887 O O . ASN A 1 118 ? -18.087 -0.353 -1.615 1.00 95.00 118 ASN A O 1
ATOM 891 N N . TRP A 1 119 ? -15.959 -0.133 -0.947 1.00 95.19 119 TRP A N 1
ATOM 892 C CA . TRP A 1 119 ? -15.393 -0.506 -2.238 1.00 95.19 119 TRP A CA 1
ATOM 893 C C . TRP A 1 119 ? -15.859 -1.907 -2.664 1.00 95.19 119 TRP A C 1
ATOM 895 O O . TRP A 1 119 ? -15.828 -2.867 -1.883 1.00 95.19 119 TRP A O 1
ATOM 905 N N . ARG A 1 120 ? -16.325 -2.023 -3.905 1.00 92.69 120 ARG A N 1
ATOM 906 C CA . ARG A 1 120 ? -16.771 -3.265 -4.549 1.00 92.69 120 ARG A CA 1
ATOM 907 C C . ARG A 1 120 ? -16.232 -3.291 -5.965 1.00 92.69 120 ARG A C 1
ATOM 909 O O . ARG A 1 120 ? -16.239 -2.250 -6.614 1.00 92.69 120 ARG A O 1
ATOM 916 N N . GLU A 1 121 ? -15.790 -4.457 -6.423 1.00 89.88 121 GLU A N 1
ATOM 917 C CA . GLU A 1 121 ? -15.218 -4.657 -7.761 1.00 89.88 121 GLU A CA 1
ATOM 918 C C . GLU A 1 121 ? -16.253 -4.364 -8.855 1.00 89.88 121 GLU A C 1
ATOM 920 O O . GLU A 1 121 ? -15.972 -3.642 -9.808 1.00 89.88 121 GLU A O 1
ATOM 925 N N . GLU A 1 122 ? -17.478 -4.849 -8.663 1.00 86.69 122 GLU A N 1
ATOM 926 C CA . GLU A 1 122 ? -18.615 -4.677 -9.568 1.00 86.69 122 GLU A CA 1
ATOM 927 C C . GLU A 1 122 ? -19.041 -3.213 -9.773 1.00 86.69 122 GLU A C 1
ATOM 929 O O . GLU A 1 122 ? -19.608 -2.881 -10.814 1.00 86.69 122 GLU A O 1
ATOM 934 N N . ASP A 1 123 ? -18.717 -2.337 -8.819 1.00 85.69 123 ASP A N 1
ATOM 935 C CA . ASP A 1 123 ? -19.043 -0.910 -8.856 1.00 85.69 123 ASP A CA 1
ATOM 936 C C . ASP A 1 123 ? -17.918 -0.065 -9.490 1.00 85.69 123 ASP A C 1
ATOM 938 O O . ASP A 1 123 ? -17.982 1.163 -9.451 1.00 85.69 123 ASP A O 1
ATOM 942 N N . GLN A 1 124 ? -16.885 -0.691 -10.079 1.00 81.31 124 GLN A N 1
ATOM 943 C CA . GLN A 1 124 ? -15.740 -0.007 -10.708 1.00 81.31 124 GLN A CA 1
ATOM 944 C C . GLN A 1 124 ? -15.657 -0.176 -12.244 1.00 81.31 124 GLN A C 1
ATOM 946 O O . GLN A 1 124 ? -14.595 -0.552 -12.755 1.00 81.31 124 GLN A O 1
ATOM 951 N N . PRO A 1 125 ? -16.723 0.103 -13.022 1.00 68.94 125 PRO A N 1
ATOM 952 C CA . PRO A 1 125 ? -16.742 -0.162 -14.466 1.00 68.94 125 PRO A CA 1
ATOM 953 C C . PRO A 1 125 ? -15.685 0.627 -15.256 1.00 68.94 125 PRO A C 1
ATOM 955 O O . PRO A 1 125 ? -15.233 0.168 -16.300 1.00 68.94 125 PRO A O 1
ATOM 958 N N . ASP A 1 126 ? -15.245 1.779 -14.743 1.00 74.88 126 ASP A N 1
ATOM 959 C CA . ASP A 1 126 ? -14.281 2.658 -15.416 1.00 74.88 126 ASP A CA 1
ATOM 960 C C . ASP A 1 126 ? -12.837 2.470 -14.913 1.00 74.88 126 ASP A C 1
ATOM 962 O O . ASP A 1 126 ? -11.943 3.245 -15.256 1.00 74.88 126 ASP A O 1
ATOM 966 N N . HIS A 1 127 ? -12.583 1.459 -14.073 1.00 85.44 127 HIS A N 1
ATOM 967 C CA . HIS A 1 127 ? -11.260 1.226 -13.483 1.00 85.44 127 HIS A CA 1
ATOM 968 C C . HIS A 1 127 ? -10.389 0.261 -14.281 1.00 85.44 127 HIS A C 1
ATOM 970 O O . HIS A 1 127 ? -9.241 0.042 -13.898 1.00 85.44 127 HIS A O 1
ATOM 976 N N . ASP A 1 128 ? -10.876 -0.280 -15.397 1.00 89.75 128 ASP A N 1
ATOM 977 C CA . ASP A 1 128 ? -10.076 -1.142 -16.269 1.00 89.75 128 ASP A CA 1
ATOM 978 C C . ASP A 1 128 ? -8.711 -0.538 -16.647 1.00 89.75 128 ASP A C 1
ATOM 980 O O . ASP A 1 128 ? -7.711 -1.248 -16.534 1.00 89.75 128 ASP A O 1
ATOM 984 N N . PRO A 1 129 ? -8.597 0.764 -16.984 1.00 93.25 129 PRO A N 1
ATOM 985 C CA . PRO A 1 129 ? -7.297 1.369 -17.260 1.00 93.25 129 PRO A CA 1
ATOM 986 C C . PRO A 1 129 ? -6.364 1.440 -16.047 1.00 93.25 129 PRO A C 1
ATOM 988 O O . PRO A 1 129 ? -5.173 1.620 -16.245 1.00 93.25 129 PRO A O 1
ATOM 991 N N . ASN A 1 130 ? -6.886 1.339 -14.818 1.00 96.19 130 ASN A N 1
ATOM 992 C CA . ASN A 1 130 ? -6.124 1.398 -13.565 1.00 96.19 130 ASN A CA 1
ATOM 993 C C . ASN A 1 130 ? -5.643 0.025 -13.075 1.00 96.19 130 ASN A C 1
ATOM 995 O O . ASN A 1 130 ? -4.972 -0.053 -12.047 1.00 96.19 130 ASN A O 1
ATOM 999 N N . ARG A 1 131 ? -5.999 -1.059 -13.767 1.00 96.88 131 ARG A N 1
ATOM 1000 C CA . ARG A 1 131 ? -5.565 -2.411 -13.412 1.00 96.88 131 ARG A CA 1
ATOM 1001 C C . ARG A 1 131 ? -4.239 -2.716 -14.092 1.00 96.88 131 ARG A C 1
ATOM 1003 O O . ARG A 1 131 ? -4.075 -2.464 -15.284 1.00 96.88 131 ARG A O 1
ATOM 1010 N N . ALA A 1 132 ? -3.311 -3.292 -13.338 1.00 97.19 132 ALA A N 1
ATOM 1011 C CA . ALA A 1 132 ? -2.074 -3.807 -13.893 1.00 97.19 132 ALA A CA 1
ATOM 1012 C C . ALA A 1 132 ? -2.358 -4.939 -14.886 1.00 97.19 132 ALA A C 1
ATOM 1014 O O . ALA A 1 132 ? -3.265 -5.757 -14.703 1.00 97.19 132 ALA A O 1
ATOM 1015 N N . THR A 1 133 ? -1.553 -4.997 -15.939 1.00 97.94 133 THR A N 1
ATOM 1016 C CA . THR A 1 133 ? -1.661 -6.001 -17.003 1.00 97.94 133 THR A CA 1
ATOM 1017 C C . THR A 1 133 ? -0.466 -6.946 -17.037 1.00 97.94 133 THR A C 1
ATOM 1019 O O . THR A 1 133 ? -0.530 -8.011 -17.656 1.00 97.94 133 THR A O 1
ATOM 1022 N N . VAL A 1 134 ? 0.623 -6.591 -16.353 1.00 98.69 134 VAL A N 1
ATOM 1023 C CA . VAL A 1 134 ? 1.846 -7.386 -16.299 1.00 98.69 134 VAL A CA 1
ATOM 1024 C C . VAL A 1 134 ? 1.912 -8.151 -14.974 1.00 98.69 134 VAL A C 1
ATOM 1026 O O . VAL A 1 134 ? 1.928 -7.532 -13.911 1.00 98.69 134 VAL A O 1
ATOM 1029 N N . PRO A 1 135 ? 1.991 -9.494 -14.992 1.00 98.25 135 PRO A N 1
ATOM 1030 C CA . PRO A 1 135 ? 2.228 -10.261 -13.774 1.00 98.25 135 PRO A CA 1
ATOM 1031 C C . PRO A 1 135 ? 3.664 -10.060 -13.271 1.00 98.25 135 PRO A C 1
ATOM 1033 O O . PRO A 1 135 ? 4.586 -9.851 -14.064 1.00 98.25 135 PRO A O 1
ATOM 1036 N N . LEU A 1 136 ? 3.867 -10.183 -11.957 1.00 98.62 136 LEU A N 1
ATOM 1037 C CA . LEU A 1 136 ? 5.188 -10.097 -11.333 1.00 98.62 136 LEU A CA 1
ATOM 1038 C C . LEU A 1 136 ? 6.145 -11.151 -11.918 1.00 98.62 136 LEU A C 1
ATOM 1040 O O . LEU A 1 136 ? 5.930 -12.358 -11.782 1.00 98.62 136 LEU A O 1
ATOM 1044 N N . ALA A 1 137 ? 7.216 -10.697 -12.569 1.00 98.38 137 ALA A N 1
ATOM 1045 C CA . ALA A 1 137 ? 8.216 -11.575 -13.159 1.00 98.38 137 ALA A CA 1
ATOM 1046 C C . ALA A 1 137 ? 9.107 -12.232 -12.091 1.00 98.38 137 ALA A C 1
ATOM 1048 O O . ALA A 1 137 ? 9.477 -11.628 -11.084 1.00 98.38 137 ALA A O 1
ATOM 1049 N N . ASN A 1 138 ? 9.533 -13.468 -12.348 1.00 97.62 138 ASN A N 1
ATOM 1050 C CA . ASN A 1 138 ? 10.556 -14.112 -11.527 1.00 97.62 138 ASN A CA 1
ATOM 1051 C C . ASN A 1 138 ? 11.933 -13.505 -11.814 1.00 97.62 138 ASN A C 1
ATOM 1053 O O . ASN A 1 138 ? 12.302 -13.304 -12.973 1.00 97.62 138 ASN A O 1
ATOM 1057 N N . ARG A 1 139 ? 12.728 -13.285 -10.763 1.00 95.38 139 ARG A N 1
ATOM 1058 C CA . ARG A 1 139 ? 14.127 -12.857 -10.887 1.00 95.38 139 ARG A CA 1
ATOM 1059 C C . ARG A 1 139 ? 15.073 -14.023 -10.654 1.00 95.38 139 ARG A C 1
ATOM 1061 O O . ARG A 1 139 ? 14.826 -14.878 -9.807 1.00 95.38 139 ARG A O 1
ATOM 1068 N N . VAL A 1 140 ? 16.180 -14.024 -11.389 1.00 88.12 140 VAL A N 1
ATOM 1069 C CA . VAL A 1 140 ? 17.276 -14.975 -11.200 1.00 88.12 140 VAL A CA 1
ATOM 1070 C C . VAL A 1 140 ? 18.475 -14.199 -10.660 1.00 88.12 140 VAL A C 1
ATOM 1072 O O . VAL A 1 140 ? 18.897 -13.236 -11.307 1.00 88.12 140 VAL A O 1
ATOM 1075 N N . PRO A 1 141 ? 19.028 -14.569 -9.491 1.00 83.06 141 PRO A N 1
ATOM 1076 C CA . PRO A 1 141 ? 20.252 -13.949 -9.011 1.00 83.06 141 PRO A CA 1
ATOM 1077 C C . PRO A 1 141 ? 21.391 -14.237 -9.996 1.00 83.06 141 PRO A C 1
ATOM 1079 O O . PRO A 1 141 ? 21.506 -15.339 -10.537 1.00 83.06 141 PRO A O 1
ATOM 1082 N N . GLY A 1 142 ? 22.237 -13.238 -10.246 1.00 81.75 142 GLY A N 1
ATOM 1083 C CA . GLY A 1 142 ? 23.400 -13.413 -11.112 1.00 81.75 142 GLY A CA 1
ATOM 1084 C C . GLY A 1 142 ? 24.333 -14.509 -10.584 1.00 81.75 142 GLY A C 1
ATOM 1085 O O . GLY A 1 142 ? 24.512 -14.655 -9.378 1.00 81.75 142 GLY A O 1
ATOM 1086 N N . SER A 1 143 ? 24.980 -15.254 -11.484 1.00 81.06 143 SER A N 1
ATOM 1087 C CA . SER A 1 143 ? 25.894 -16.353 -11.121 1.00 81.06 143 SER A CA 1
ATOM 1088 C C . SER A 1 143 ? 27.174 -15.901 -10.405 1.00 81.06 143 SER A C 1
ATOM 1090 O O . SER A 1 143 ? 27.933 -16.725 -9.898 1.00 81.06 143 SER A O 1
ATOM 1092 N N . ARG A 1 144 ? 27.442 -14.592 -10.395 1.00 82.94 144 ARG A N 1
ATOM 1093 C CA . ARG A 1 144 ? 28.630 -13.973 -9.816 1.00 82.94 144 ARG A CA 1
ATOM 1094 C C . ARG A 1 144 ? 28.280 -12.601 -9.253 1.00 82.94 144 ARG A C 1
ATOM 1096 O O . ARG A 1 144 ? 27.654 -11.787 -9.928 1.00 82.94 144 ARG A O 1
ATOM 1103 N N . VAL A 1 145 ? 28.824 -12.301 -8.078 1.00 86.88 145 VAL A N 1
ATOM 1104 C CA . VAL A 1 145 ? 28.885 -10.936 -7.551 1.00 86.88 145 VAL A CA 1
ATOM 1105 C C . VAL A 1 145 ? 29.967 -10.154 -8.311 1.00 86.88 145 VAL A C 1
ATOM 1107 O O . VAL A 1 145 ? 31.137 -10.540 -8.337 1.00 86.88 145 VAL A O 1
ATOM 1110 N N . VAL A 1 146 ? 29.577 -9.074 -8.992 1.00 92.12 146 VAL A N 1
ATOM 1111 C CA . VAL A 1 146 ? 30.492 -8.275 -9.836 1.00 92.12 146 VAL A CA 1
ATOM 1112 C C . VAL A 1 146 ? 31.270 -7.213 -9.058 1.00 92.12 146 VAL A C 1
ATOM 1114 O O . VAL A 1 146 ? 32.353 -6.827 -9.491 1.00 92.12 146 VAL A O 1
ATOM 1117 N N . ASN A 1 147 ? 30.756 -6.782 -7.904 1.00 94.31 147 ASN A N 1
ATOM 1118 C CA . ASN A 1 147 ? 31.416 -5.840 -7.004 1.00 94.31 147 ASN A CA 1
ATOM 1119 C C . ASN A 1 147 ? 31.832 -6.570 -5.711 1.00 94.31 147 ASN A C 1
ATOM 1121 O O . ASN A 1 147 ? 30.950 -7.058 -5.010 1.00 94.31 147 ASN A O 1
ATOM 1125 N N . PRO A 1 148 ? 33.129 -6.629 -5.354 1.00 93.88 148 PRO A N 1
ATOM 1126 C CA . PRO A 1 148 ? 33.604 -7.383 -4.188 1.00 93.88 148 PRO A CA 1
ATOM 1127 C C . PRO A 1 148 ? 33.066 -6.881 -2.839 1.00 93.88 148 PRO A C 1
ATOM 1129 O O . PRO A 1 148 ? 33.164 -7.603 -1.854 1.00 93.88 148 PRO A O 1
ATOM 1132 N N . LEU A 1 149 ? 32.510 -5.666 -2.783 1.00 95.62 149 LEU A N 1
ATOM 1133 C CA . LEU A 1 149 ? 31.901 -5.097 -1.577 1.00 95.62 149 LEU A CA 1
ATOM 1134 C C . LEU A 1 149 ? 30.376 -5.271 -1.526 1.00 95.62 149 LEU A C 1
ATOM 1136 O O . LEU A 1 149 ? 29.752 -4.872 -0.546 1.00 95.62 149 LEU A O 1
ATOM 1140 N N . ALA A 1 150 ? 29.755 -5.821 -2.573 1.00 92.94 150 ALA A N 1
ATOM 1141 C CA . ALA A 1 150 ? 28.316 -6.045 -2.572 1.00 92.94 150 ALA A CA 1
ATOM 1142 C C . ALA A 1 150 ? 27.952 -7.202 -1.632 1.00 92.94 150 ALA A C 1
ATOM 1144 O O . ALA A 1 150 ? 28.522 -8.290 -1.715 1.00 92.94 150 ALA A O 1
ATOM 1145 N N . ASN A 1 151 ? 26.969 -6.962 -0.765 1.00 91.12 151 ASN A N 1
ATOM 1146 C CA . ASN A 1 151 ? 26.406 -7.976 0.116 1.00 91.12 151 ASN A CA 1
ATOM 1147 C C . ASN A 1 151 ? 25.140 -8.570 -0.536 1.00 91.12 151 ASN A C 1
ATOM 1149 O O . ASN A 1 151 ? 24.178 -7.823 -0.712 1.00 91.12 151 ASN A O 1
ATOM 1153 N N . PRO A 1 152 ? 25.113 -9.872 -0.885 1.00 87.00 152 PRO A N 1
ATOM 1154 C CA . PRO A 1 152 ? 23.957 -10.498 -1.534 1.00 87.00 152 PRO A CA 1
ATOM 1155 C C . PRO A 1 152 ? 22.712 -10.589 -0.638 1.00 87.00 152 PRO A C 1
ATOM 1157 O O . PRO A 1 152 ? 21.608 -10.711 -1.159 1.00 87.00 152 PRO A O 1
ATOM 1160 N N . GLU A 1 153 ? 22.872 -10.495 0.684 1.00 89.94 153 GLU A N 1
ATOM 1161 C CA . GLU A 1 153 ? 21.759 -10.545 1.640 1.00 89.94 153 GLU A CA 1
ATOM 1162 C C . GLU A 1 153 ? 21.154 -9.162 1.917 1.00 89.94 153 GLU A C 1
ATOM 1164 O O . GLU A 1 153 ? 20.025 -9.052 2.400 1.00 89.94 153 GLU A O 1
ATOM 1169 N N . ALA A 1 154 ? 21.894 -8.086 1.627 1.00 94.50 154 ALA A N 1
ATOM 1170 C CA . ALA A 1 154 ? 21.406 -6.730 1.827 1.00 94.50 154 ALA A CA 1
ATOM 1171 C C . ALA A 1 154 ? 20.355 -6.387 0.764 1.00 94.50 154 ALA A C 1
ATOM 1173 O O . ALA A 1 154 ? 20.592 -6.507 -0.437 1.00 94.50 154 ALA A O 1
ATOM 1174 N N . LYS A 1 155 ? 19.194 -5.919 1.221 1.00 96.06 155 LYS A N 1
ATOM 1175 C CA . LYS A 1 155 ? 18.055 -5.563 0.373 1.00 96.06 155 LYS A CA 1
ATOM 1176 C C . LYS A 1 155 ? 17.828 -4.063 0.389 1.00 96.06 155 LYS A C 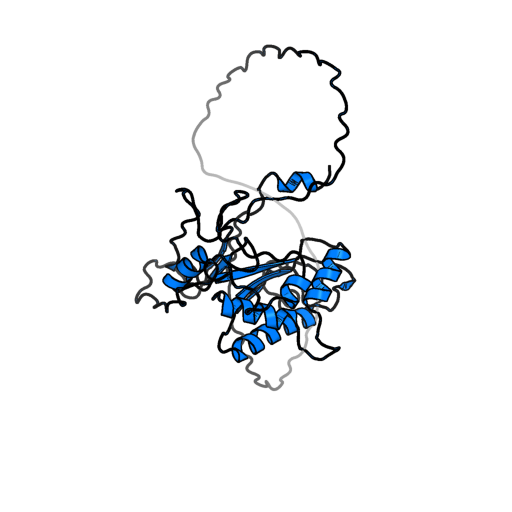1
ATOM 1178 O O . LYS A 1 155 ? 18.012 -3.415 1.418 1.00 96.06 155 LYS A O 1
ATOM 1183 N N . LEU A 1 156 ? 17.386 -3.527 -0.744 1.00 97.62 156 LEU A N 1
ATOM 1184 C CA . LEU A 1 156 ? 16.999 -2.129 -0.877 1.00 97.62 156 LEU A CA 1
ATOM 1185 C C . LEU A 1 156 ? 15.489 -2.043 -1.074 1.00 97.62 156 LEU A C 1
ATOM 1187 O O . LEU A 1 156 ? 14.956 -2.573 -2.046 1.00 97.62 156 LEU A O 1
ATOM 1191 N N . HIS A 1 157 ? 14.816 -1.359 -0.155 1.00 98.38 157 HIS A N 1
ATOM 1192 C CA . HIS A 1 157 ? 13.422 -0.973 -0.308 1.00 98.38 157 HIS A CA 1
ATOM 1193 C C . HIS A 1 157 ? 13.361 0.515 -0.661 1.00 98.38 157 HIS A C 1
ATOM 1195 O O . HIS A 1 157 ? 13.879 1.342 0.089 1.00 98.38 157 HIS A O 1
ATOM 1201 N N . ALA A 1 158 ? 12.776 0.860 -1.806 1.00 98.31 158 ALA A N 1
ATOM 1202 C CA . ALA A 1 158 ? 12.642 2.251 -2.235 1.00 98.31 158 ALA A CA 1
ATOM 1203 C C . ALA A 1 158 ? 11.267 2.802 -1.837 1.00 98.31 158 ALA A C 1
ATOM 1205 O O . ALA A 1 158 ? 10.266 2.125 -2.018 1.00 98.31 158 ALA A O 1
ATOM 1206 N N . VAL A 1 159 ? 11.198 4.038 -1.344 1.00 98.44 159 VAL A N 1
ATOM 1207 C CA . VAL A 1 159 ? 9.933 4.747 -1.082 1.00 98.44 159 VAL A CA 1
ATOM 1208 C C . VAL A 1 159 ? 9.926 5.984 -1.965 1.00 98.44 159 VAL A C 1
ATOM 1210 O O . VAL A 1 159 ? 10.822 6.818 -1.852 1.00 98.44 159 VAL A O 1
ATOM 1213 N N . SER A 1 160 ? 9.007 6.066 -2.927 1.00 98.00 160 SER A N 1
ATOM 1214 C CA . SER A 1 160 ? 9.109 7.037 -4.023 1.00 98.00 160 SER A CA 1
ATOM 1215 C C . SER A 1 160 ? 7.781 7.709 -4.339 1.00 98.00 160 SER A C 1
ATOM 1217 O O . SER A 1 160 ? 6.741 7.061 -4.392 1.00 98.00 160 SER A O 1
ATOM 1219 N N . LEU A 1 161 ? 7.842 9.019 -4.585 1.00 97.75 161 LEU A N 1
ATOM 1220 C CA . LEU A 1 161 ? 6.806 9.758 -5.303 1.00 97.75 161 LEU A CA 1
ATOM 1221 C C . LEU A 1 161 ? 7.075 9.531 -6.793 1.00 97.75 161 LEU A C 1
ATOM 1223 O O . LEU A 1 161 ? 8.083 10.015 -7.311 1.00 97.75 161 LEU A O 1
ATOM 1227 N N . MET A 1 162 ? 6.239 8.738 -7.447 1.00 97.06 162 MET A N 1
ATOM 1228 C CA . MET A 1 162 ? 6.475 8.246 -8.805 1.00 97.06 162 MET A CA 1
ATOM 1229 C C . MET A 1 162 ? 5.693 9.064 -9.836 1.00 97.06 162 MET A C 1
ATOM 1231 O O . MET A 1 162 ? 6.160 9.242 -10.962 1.00 97.06 162 MET A O 1
ATOM 1235 N N . ASN A 1 163 ? 4.555 9.633 -9.432 1.00 96.69 163 ASN A N 1
ATOM 1236 C CA . ASN A 1 163 ? 3.640 10.298 -10.351 1.00 96.69 163 ASN A CA 1
ATOM 1237 C C . ASN A 1 163 ? 3.760 11.823 -10.368 1.00 96.69 163 ASN A C 1
ATOM 1239 O O . ASN A 1 163 ? 4.185 12.483 -9.411 1.00 96.69 163 ASN A O 1
ATOM 1243 N N . SER A 1 164 ? 3.320 12.391 -11.493 1.00 96.50 164 SER A N 1
ATOM 1244 C CA . SER A 1 164 ? 3.185 13.833 -11.680 1.00 96.50 164 SER A CA 1
ATOM 1245 C C . SER A 1 164 ? 2.274 14.447 -10.612 1.00 96.50 164 SER A C 1
ATOM 1247 O O . SER A 1 164 ? 1.304 13.850 -10.155 1.00 96.50 164 SER A O 1
ATOM 1249 N N . LYS A 1 165 ? 2.569 15.686 -10.211 1.00 95.12 165 LYS A N 1
ATOM 1250 C CA . LYS A 1 165 ? 1.732 16.465 -9.277 1.00 95.12 165 LYS A CA 1
ATOM 1251 C C . LYS A 1 165 ? 0.861 17.500 -9.975 1.00 95.12 165 LYS A C 1
ATOM 1253 O O . LYS A 1 165 ? 0.218 18.310 -9.309 1.00 95.12 165 LYS A O 1
ATOM 1258 N N . ALA A 1 166 ? 0.826 17.485 -11.307 1.00 92.88 166 ALA A N 1
ATOM 1259 C CA . ALA A 1 166 ? -0.092 18.320 -12.065 1.00 92.88 166 ALA A CA 1
ATOM 1260 C C . ALA A 1 166 ? -1.545 17.968 -11.706 1.00 92.88 166 ALA A C 1
ATOM 1262 O O . ALA A 1 166 ? -1.893 16.795 -11.572 1.00 92.88 166 ALA A O 1
ATOM 1263 N N . ALA A 1 167 ? -2.402 18.983 -11.563 1.00 88.62 167 ALA A N 1
ATOM 1264 C CA . ALA A 1 167 ? -3.767 18.814 -11.055 1.00 88.62 167 ALA A CA 1
ATOM 1265 C C . ALA A 1 167 ? -4.611 17.817 -11.870 1.00 88.62 167 ALA A C 1
ATOM 1267 O O . ALA A 1 167 ? -5.480 17.149 -11.321 1.00 88.62 167 ALA A O 1
ATOM 1268 N N . ASP A 1 168 ? -4.339 17.705 -13.171 1.00 89.31 168 ASP A N 1
ATOM 1269 C CA . ASP A 1 168 ? -5.135 16.910 -14.102 1.00 89.31 168 ASP A CA 1
ATOM 1270 C C . ASP A 1 168 ? -4.329 15.777 -14.776 1.00 89.31 168 ASP A C 1
ATOM 1272 O O . ASP A 1 168 ? -4.740 15.273 -15.823 1.00 89.31 168 ASP A O 1
ATOM 1276 N N . HIS A 1 169 ? -3.211 15.332 -14.182 1.00 93.25 169 HIS A N 1
ATOM 1277 C CA . HIS A 1 169 ? -2.428 14.202 -14.714 1.00 93.25 169 HIS A CA 1
ATOM 1278 C C . HIS A 1 169 ? -3.257 12.903 -14.790 1.00 93.25 169 HIS A C 1
ATOM 1280 O O . HIS A 1 169 ? -4.292 12.776 -14.123 1.00 93.25 169 HIS A O 1
ATOM 1286 N N . ALA A 1 170 ? -2.849 11.971 -15.654 1.00 95.38 170 ALA A N 1
ATOM 1287 C CA . ALA A 1 170 ? -3.467 10.651 -15.751 1.00 95.38 170 ALA A CA 1
ATOM 1288 C C . ALA A 1 170 ? -2.687 9.633 -14.912 1.00 95.38 170 ALA A C 1
ATOM 1290 O O . ALA A 1 170 ? -1.483 9.781 -14.723 1.00 95.38 170 ALA A O 1
ATOM 1291 N N . SER A 1 171 ? -3.350 8.564 -14.483 1.00 95.94 171 SER A N 1
ATOM 1292 C CA . SER A 1 171 ? -2.702 7.414 -13.832 1.00 95.94 171 SER A CA 1
ATOM 1293 C C . SER A 1 171 ? -1.892 6.527 -14.789 1.00 95.94 171 SER A C 1
ATOM 1295 O O . SER A 1 171 ? -1.346 5.516 -14.380 1.00 95.94 171 SER A O 1
ATOM 1297 N N . VAL A 1 172 ? -1.829 6.868 -16.074 1.00 96.25 172 VAL A N 1
ATOM 1298 C CA . VAL A 1 172 ? -1.112 6.100 -17.109 1.00 96.25 172 VAL A CA 1
ATOM 1299 C C . VAL A 1 172 ? 0.045 6.907 -17.714 1.00 96.25 172 VAL A C 1
ATOM 1301 O O . VAL A 1 172 ? 0.482 6.637 -18.831 1.00 96.25 172 VAL A O 1
ATOM 1304 N N . GLY A 1 173 ? 0.489 7.956 -17.018 1.00 94.94 173 GLY A N 1
ATOM 1305 C CA . GLY A 1 173 ? 1.444 8.942 -17.520 1.00 94.94 173 GLY A CA 1
ATOM 1306 C C . GLY A 1 173 ? 0.780 10.103 -18.271 1.00 94.94 173 GLY A C 1
ATOM 1307 O O . GLY A 1 173 ? -0.307 10.569 -17.919 1.00 94.94 173 GLY A O 1
ATOM 1308 N N . GLY A 1 174 ? 1.450 10.620 -19.301 1.00 94.56 174 GLY A N 1
ATOM 1309 C CA . GLY A 1 174 ? 0.954 11.738 -20.103 1.00 94.56 174 GLY A CA 1
ATOM 1310 C C . GLY A 1 174 ? 1.900 12.129 -21.236 1.00 94.56 174 GLY A C 1
ATOM 1311 O O . GLY A 1 174 ? 2.982 11.563 -21.377 1.00 94.56 174 GLY A O 1
ATOM 1312 N N . ASP A 1 175 ? 1.500 13.129 -22.023 1.00 95.44 175 ASP A N 1
ATOM 1313 C CA . ASP A 1 175 ? 2.280 13.668 -23.148 1.00 95.44 175 ASP A CA 1
ATOM 1314 C C . ASP A 1 175 ? 3.405 14.610 -22.669 1.00 95.44 175 ASP A C 1
ATOM 1316 O O . ASP A 1 175 ? 3.538 15.753 -23.112 1.00 95.44 175 ASP A O 1
ATOM 1320 N N . GLU A 1 176 ? 4.219 14.138 -21.725 1.00 94.38 176 GLU A N 1
ATOM 1321 C CA . GLU A 1 176 ? 5.366 14.854 -21.174 1.00 94.38 176 GLU A CA 1
ATOM 1322 C C . GLU A 1 176 ? 6.594 13.942 -21.066 1.00 94.38 176 GLU A C 1
ATOM 1324 O O . GLU A 1 176 ? 6.504 12.778 -20.696 1.00 94.38 176 GLU A O 1
ATOM 1329 N N . PHE A 1 177 ? 7.776 14.470 -21.403 1.00 96.88 177 PHE A N 1
ATOM 1330 C CA . PHE A 1 177 ? 9.011 13.674 -21.389 1.00 96.88 177 PHE A CA 1
ATOM 1331 C C . PHE A 1 177 ? 9.616 13.524 -19.986 1.00 96.88 177 PHE A C 1
ATOM 1333 O O . PHE A 1 177 ? 10.240 12.514 -19.672 1.00 96.88 177 PHE A O 1
ATOM 1340 N N . LYS A 1 178 ? 9.487 14.553 -19.141 1.00 97.75 178 LYS A N 1
ATOM 1341 C CA . LYS A 1 178 ? 10.044 14.523 -17.786 1.00 97.75 178 LYS A CA 1
ATOM 1342 C C . LYS A 1 178 ? 9.137 13.693 -16.887 1.00 97.75 178 LYS A C 1
ATOM 1344 O O . LYS A 1 178 ? 8.052 14.141 -16.546 1.00 97.75 178 LYS A O 1
ATOM 1349 N N . ALA A 1 179 ? 9.632 12.544 -16.451 1.00 97.50 179 ALA A N 1
ATOM 1350 C CA . ALA A 1 179 ? 8.949 11.663 -15.517 1.00 97.50 179 ALA A CA 1
ATOM 1351 C C . ALA A 1 179 ? 9.961 10.973 -14.596 1.00 97.50 179 ALA A C 1
ATOM 1353 O O . ALA A 1 179 ? 11.167 10.961 -14.870 1.00 97.50 179 ALA A O 1
ATOM 1354 N N . TYR A 1 180 ? 9.468 10.353 -13.525 1.00 97.81 180 TYR A N 1
ATOM 1355 C CA . TYR A 1 180 ? 10.237 9.376 -12.762 1.00 97.81 180 TYR A CA 1
ATOM 1356 C C . TYR A 1 180 ? 10.296 8.047 -13.537 1.00 97.81 180 TYR A C 1
ATOM 1358 O O . TYR A 1 180 ? 9.671 7.053 -13.180 1.00 97.81 180 TYR A O 1
ATOM 1366 N N . ALA A 1 181 ? 11.037 8.041 -14.647 1.00 97.81 181 ALA A N 1
ATOM 1367 C CA . ALA A 1 181 ? 11.243 6.868 -15.495 1.00 97.81 181 ALA A CA 1
ATOM 1368 C C . ALA A 1 181 ? 12.301 5.933 -14.880 1.00 97.81 181 ALA A C 1
ATOM 1370 O O . ALA A 1 181 ? 13.398 5.780 -15.412 1.00 97.81 181 ALA A O 1
ATOM 1371 N N . PHE A 1 182 ? 11.998 5.377 -13.706 1.00 98.31 182 PHE A N 1
ATOM 1372 C CA . PHE A 1 182 ? 12.925 4.542 -12.946 1.00 98.31 182 PHE A CA 1
ATOM 1373 C C . PHE A 1 182 ? 13.276 3.247 -13.690 1.00 98.31 182 PHE A C 1
ATOM 1375 O O . PHE A 1 182 ? 12.392 2.526 -14.155 1.00 98.31 182 PHE A O 1
ATOM 1382 N N . ASP A 1 183 ? 14.572 2.942 -13.781 1.00 98.31 183 ASP A N 1
ATOM 1383 C CA . ASP A 1 183 ? 15.107 1.794 -14.523 1.00 98.31 183 ASP A CA 1
ATOM 1384 C C . ASP A 1 183 ? 16.157 0.972 -13.748 1.00 98.31 183 ASP A C 1
ATOM 1386 O O . ASP A 1 183 ? 16.625 -0.052 -14.242 1.00 98.31 183 ASP A O 1
ATOM 1390 N N . TYR A 1 184 ? 16.466 1.337 -12.499 1.00 98.25 184 TYR A N 1
ATOM 1391 C CA . TYR A 1 184 ? 17.420 0.632 -11.627 1.00 98.25 184 TYR A CA 1
ATOM 1392 C C . TYR A 1 184 ? 16.797 -0.540 -10.838 1.00 98.25 184 TYR A C 1
ATOM 1394 O O . TYR A 1 184 ? 17.176 -0.837 -9.700 1.00 98.25 184 TYR A O 1
ATOM 1402 N N . TRP A 1 185 ? 15.834 -1.234 -11.443 1.00 98.25 185 TRP A N 1
ATOM 1403 C CA . TRP A 1 185 ? 15.050 -2.309 -10.824 1.00 98.25 185 TRP A CA 1
ATOM 1404 C C . TRP A 1 185 ? 15.884 -3.493 -10.320 1.00 98.25 185 TRP A C 1
ATOM 1406 O O . TRP A 1 185 ? 15.526 -4.144 -9.340 1.00 98.25 185 TRP A O 1
ATOM 1416 N N . GLN A 1 186 ? 17.027 -3.760 -10.952 1.00 96.06 186 GLN A N 1
ATOM 1417 C CA . GLN A 1 186 ? 17.927 -4.860 -10.605 1.00 96.06 186 GLN A CA 1
ATOM 1418 C C . GLN A 1 186 ? 18.521 -4.758 -9.193 1.00 96.06 186 GLN A C 1
ATOM 1420 O O . GLN A 1 186 ? 19.004 -5.763 -8.675 1.00 96.06 186 GLN A O 1
ATOM 1425 N N . TYR A 1 187 ? 18.501 -3.572 -8.576 1.00 95.94 187 TYR A N 1
ATOM 1426 C CA . TYR A 1 187 ? 19.032 -3.350 -7.226 1.00 95.94 187 TYR A CA 1
ATOM 1427 C C . TYR A 1 187 ? 17.949 -3.226 -6.153 1.00 95.94 187 TYR A C 1
ATOM 1429 O O . TYR A 1 187 ? 18.272 -3.218 -4.969 1.00 95.94 187 TYR A O 1
ATOM 1437 N N . VAL A 1 188 ? 16.681 -3.125 -6.549 1.00 97.25 188 VAL A N 1
ATOM 1438 C CA . VAL A 1 188 ? 15.555 -2.923 -5.636 1.00 97.25 188 VAL A CA 1
ATOM 1439 C C . VAL A 1 188 ? 14.956 -4.281 -5.269 1.00 97.25 188 VAL A C 1
ATOM 1441 O O . VAL A 1 188 ? 14.631 -5.088 -6.138 1.00 97.25 188 VAL A O 1
ATOM 1444 N N . ASP A 1 189 ? 14.808 -4.567 -3.979 1.00 97.75 189 ASP A N 1
ATOM 1445 C CA . ASP A 1 189 ? 14.079 -5.748 -3.502 1.00 97.75 189 ASP A CA 1
ATOM 1446 C C . ASP A 1 189 ? 12.568 -5.549 -3.647 1.00 97.75 189 ASP A C 1
ATOM 1448 O O . ASP A 1 189 ? 11.879 -6.444 -4.125 1.00 97.75 189 ASP A O 1
ATOM 1452 N N . SER A 1 190 ? 12.086 -4.363 -3.274 1.00 98.50 190 SER A N 1
ATOM 1453 C CA . SER A 1 190 ? 10.687 -3.933 -3.350 1.00 98.50 190 SER A CA 1
ATOM 1454 C C . SER A 1 190 ? 10.594 -2.404 -3.383 1.00 98.50 190 SER A C 1
ATOM 1456 O O . SER A 1 190 ? 11.512 -1.714 -2.933 1.00 98.50 190 SER A O 1
ATOM 1458 N N . ILE A 1 191 ? 9.494 -1.860 -3.899 1.00 98.75 191 ILE A N 1
ATOM 1459 C CA . ILE A 1 191 ? 9.269 -0.409 -3.970 1.00 98.75 191 ILE A CA 1
ATOM 1460 C C . ILE A 1 191 ? 7.908 -0.033 -3.385 1.00 98.75 191 ILE A C 1
ATOM 1462 O O . ILE A 1 191 ? 6.941 -0.773 -3.512 1.00 98.75 191 ILE A O 1
ATOM 1466 N N . THR A 1 192 ? 7.828 1.125 -2.747 1.00 98.81 192 THR A N 1
ATOM 1467 C CA . THR A 1 192 ? 6.594 1.723 -2.245 1.00 98.81 192 THR A CA 1
ATOM 1468 C C . THR A 1 192 ? 6.230 2.928 -3.093 1.00 98.81 192 THR A C 1
ATOM 1470 O O . THR A 1 192 ? 7.004 3.884 -3.207 1.00 98.81 192 THR A O 1
ATOM 1473 N N . PHE A 1 193 ? 5.015 2.890 -3.627 1.00 98.69 193 PHE A N 1
ATOM 1474 C CA . PHE A 1 193 ? 4.328 4.015 -4.234 1.00 98.69 193 PHE A CA 1
ATOM 1475 C C . PHE A 1 193 ? 3.821 4.950 -3.134 1.00 98.69 193 PHE A C 1
ATOM 1477 O O . PHE A 1 193 ? 2.819 4.678 -2.468 1.00 98.69 193 PHE A O 1
ATOM 1484 N N . TRP A 1 194 ? 4.536 6.050 -2.910 1.00 98.44 194 TRP A N 1
ATOM 1485 C CA . TRP A 1 194 ? 4.247 6.993 -1.826 1.00 98.44 194 TRP A CA 1
ATOM 1486 C C . TRP A 1 194 ? 3.045 7.901 -2.109 1.00 98.44 194 TRP A C 1
ATOM 1488 O O . TRP A 1 194 ? 2.541 8.573 -1.212 1.00 98.44 194 TRP A O 1
ATOM 1498 N N . ASP A 1 195 ? 2.577 7.943 -3.357 1.00 95.69 195 ASP A N 1
ATOM 1499 C CA . ASP A 1 195 ? 1.544 8.880 -3.796 1.00 95.69 195 ASP A CA 1
ATOM 1500 C C . ASP A 1 195 ? 0.126 8.503 -3.329 1.00 95.69 195 ASP A C 1
ATOM 1502 O O . ASP A 1 195 ? -0.763 9.359 -3.339 1.00 95.69 195 ASP A O 1
ATOM 1506 N N . GLY A 1 196 ? -0.096 7.259 -2.891 1.00 96.75 196 GLY A N 1
ATOM 1507 C CA . GLY A 1 196 ? -1.400 6.820 -2.401 1.00 96.75 196 GLY A CA 1
ATOM 1508 C C . GLY A 1 196 ? -1.515 5.318 -2.121 1.00 96.75 196 GLY A C 1
ATOM 1509 O O . GLY A 1 196 ? -0.543 4.576 -2.260 1.00 96.75 196 GLY A O 1
ATOM 1510 N N . PRO A 1 197 ? -2.713 4.855 -1.720 1.00 97.12 197 PRO A N 1
ATOM 1511 C CA . PRO A 1 197 ? -2.948 3.469 -1.319 1.00 97.12 197 PRO A CA 1
ATOM 1512 C C . PRO A 1 197 ? -3.008 2.490 -2.495 1.00 97.12 197 PRO A C 1
ATOM 1514 O O . PRO A 1 197 ? -2.785 1.303 -2.288 1.00 97.12 197 PRO A O 1
ATOM 1517 N N . ILE A 1 198 ? -3.304 2.962 -3.708 1.00 98.06 198 ILE A N 1
ATOM 1518 C CA . ILE A 1 198 ? -3.358 2.139 -4.919 1.00 98.06 198 ILE A CA 1
ATOM 1519 C C . ILE A 1 198 ? -2.289 2.664 -5.884 1.00 98.06 198 ILE A C 1
ATOM 1521 O O . ILE A 1 198 ? -2.441 3.788 -6.372 1.00 98.06 198 ILE A O 1
ATOM 1525 N N . PRO A 1 199 ? -1.206 1.906 -6.136 1.00 98.56 199 PRO A N 1
ATOM 1526 C CA . PRO A 1 199 ? -0.227 2.268 -7.153 1.00 98.56 199 PRO A CA 1
ATOM 1527 C C . PRO A 1 199 ? -0.879 2.393 -8.530 1.00 98.56 199 PRO A C 1
ATOM 1529 O O . PRO A 1 199 ? -1.837 1.685 -8.841 1.00 98.56 199 PRO A O 1
ATOM 1532 N N . SER A 1 200 ? -0.378 3.304 -9.357 1.00 98.06 200 SER A N 1
ATOM 1533 C CA . SER A 1 200 ? -0.891 3.479 -10.711 1.00 98.06 200 SER A CA 1
ATOM 1534 C C . SER A 1 200 ? -0.437 2.341 -11.648 1.00 98.06 200 SER A C 1
ATOM 1536 O O . SER A 1 200 ? 0.623 1.745 -11.445 1.00 98.06 200 SER A O 1
ATOM 1538 N N . PRO A 1 201 ? -1.229 1.991 -12.674 1.00 98.19 201 PRO A N 1
ATOM 1539 C CA . PRO A 1 201 ? -0.963 0.851 -13.562 1.00 98.19 201 PRO A CA 1
ATOM 1540 C C . PRO A 1 201 ? 0.397 0.929 -14.272 1.00 98.19 201 PRO A C 1
ATOM 1542 O O . PRO A 1 201 ? 1.051 -0.093 -14.460 1.00 98.19 201 PRO A O 1
ATOM 1545 N N . ASP A 1 202 ? 0.851 2.130 -14.635 1.00 98.12 202 ASP A N 1
ATOM 1546 C CA . ASP A 1 202 ? 2.141 2.361 -15.286 1.00 98.12 202 ASP A CA 1
ATOM 1547 C C . ASP A 1 202 ? 3.328 1.945 -14.401 1.00 98.12 202 ASP A C 1
ATOM 1549 O O . ASP A 1 202 ? 4.239 1.253 -14.870 1.00 98.12 202 ASP A O 1
ATOM 1553 N N . VAL A 1 203 ? 3.300 2.300 -13.113 1.00 98.56 203 VAL A N 1
ATOM 1554 C CA . VAL A 1 203 ? 4.350 1.933 -12.155 1.00 98.56 203 VAL A CA 1
ATOM 1555 C C . VAL A 1 203 ? 4.260 0.471 -11.737 1.00 98.56 203 VAL A C 1
ATOM 1557 O O . VAL A 1 203 ? 5.307 -0.158 -11.566 1.00 98.56 203 VAL A O 1
ATOM 1560 N N . ILE A 1 204 ? 3.048 -0.094 -11.629 1.00 98.81 204 ILE A N 1
ATOM 1561 C CA . ILE A 1 204 ? 2.879 -1.524 -11.341 1.00 98.81 204 ILE A CA 1
ATOM 1562 C C . ILE A 1 204 ? 3.455 -2.347 -12.485 1.00 98.81 204 ILE A C 1
ATOM 1564 O O . ILE A 1 204 ? 4.337 -3.177 -12.265 1.00 98.81 204 ILE A O 1
ATOM 1568 N N . ASP A 1 205 ? 3.034 -2.069 -13.719 1.00 98.88 205 ASP A N 1
ATOM 1569 C CA . ASP A 1 205 ? 3.487 -2.820 -14.884 1.00 98.88 205 ASP A CA 1
ATOM 1570 C C . ASP A 1 205 ? 5.001 -2.680 -15.095 1.00 98.88 205 ASP A C 1
ATOM 1572 O O . ASP A 1 205 ? 5.666 -3.638 -15.503 1.00 98.88 205 ASP A O 1
ATOM 1576 N N . ALA A 1 206 ? 5.577 -1.505 -14.822 1.00 98.81 206 ALA A N 1
ATOM 1577 C CA . ALA A 1 206 ? 7.022 -1.300 -14.872 1.00 98.81 206 ALA A CA 1
ATOM 1578 C C . ALA A 1 206 ? 7.766 -2.135 -13.815 1.00 98.81 206 ALA A C 1
ATOM 1580 O O . ALA A 1 206 ? 8.721 -2.837 -14.166 1.00 98.81 206 ALA A O 1
ATOM 1581 N N . ALA A 1 207 ? 7.318 -2.111 -12.557 1.00 98.75 207 ALA A N 1
ATOM 1582 C CA . ALA A 1 207 ? 7.929 -2.871 -11.468 1.00 98.75 207 ALA A CA 1
ATOM 1583 C C . ALA A 1 207 ? 7.809 -4.388 -11.705 1.00 98.75 207 ALA A C 1
ATOM 1585 O O . ALA A 1 207 ? 8.810 -5.113 -11.686 1.00 98.75 207 ALA A O 1
ATOM 1586 N N . HIS A 1 208 ? 6.609 -4.857 -12.053 1.00 98.88 208 HIS A N 1
ATOM 1587 C CA . HIS A 1 208 ? 6.307 -6.264 -12.300 1.00 98.88 208 HIS A CA 1
ATOM 1588 C C . HIS A 1 208 ? 7.086 -6.847 -13.469 1.00 98.88 208 HIS A C 1
ATOM 1590 O O . HIS A 1 208 ? 7.654 -7.934 -13.340 1.00 98.88 208 HIS A O 1
ATOM 1596 N N . ARG A 1 209 ? 7.194 -6.112 -14.585 1.00 98.81 209 ARG A N 1
ATOM 1597 C CA . ARG A 1 209 ? 8.006 -6.530 -15.741 1.00 98.81 209 ARG A CA 1
ATOM 1598 C C . ARG A 1 209 ? 9.464 -6.780 -15.359 1.00 98.81 209 ARG A C 1
ATOM 1600 O O . ARG A 1 209 ? 10.109 -7.639 -15.953 1.00 98.81 209 ARG A O 1
ATOM 1607 N N . ASN A 1 210 ? 9.968 -6.050 -14.366 1.00 98.69 210 ASN A N 1
ATOM 1608 C CA . ASN A 1 210 ? 11.326 -6.186 -13.847 1.00 98.69 210 ASN A CA 1
ATOM 1609 C C . ASN A 1 210 ? 11.424 -7.091 -12.604 1.00 98.69 210 ASN A C 1
ATOM 1611 O O . ASN A 1 210 ? 12.497 -7.215 -12.013 1.00 98.69 210 ASN A O 1
ATOM 1615 N N . GLY A 1 211 ? 10.328 -7.746 -12.213 1.00 98.56 211 GLY A N 1
ATOM 1616 C CA . GLY A 1 211 ? 10.282 -8.688 -11.097 1.00 98.56 211 GLY A CA 1
ATOM 1617 C C . GLY A 1 211 ? 10.452 -8.046 -9.720 1.00 98.56 211 GLY A C 1
ATOM 1618 O O . GLY A 1 211 ? 10.969 -8.688 -8.800 1.00 98.56 211 GLY A O 1
ATOM 1619 N N . VAL A 1 212 ? 10.063 -6.777 -9.583 1.00 98.75 212 VAL A N 1
ATOM 1620 C CA . VAL A 1 212 ? 10.073 -6.040 -8.317 1.00 98.75 212 VAL A CA 1
ATOM 1621 C C . VAL A 1 212 ? 8.633 -5.891 -7.822 1.00 98.75 212 VAL A C 1
ATOM 1623 O O . VAL A 1 212 ? 7.827 -5.302 -8.540 1.00 98.75 212 VAL A O 1
ATOM 1626 N N . PRO A 1 213 ? 8.297 -6.396 -6.622 1.00 98.75 213 PRO A N 1
ATOM 1627 C CA . PRO A 1 213 ? 6.993 -6.157 -6.028 1.00 98.75 213 PRO A CA 1
ATOM 1628 C C . PRO A 1 213 ? 6.835 -4.692 -5.603 1.00 98.75 213 PRO A C 1
ATOM 1630 O O . PRO A 1 213 ? 7.785 -4.067 -5.107 1.00 98.75 213 PRO A O 1
ATOM 1633 N N . ILE A 1 214 ? 5.627 -4.164 -5.773 1.00 98.88 214 ILE A N 1
ATOM 1634 C CA . ILE A 1 214 ? 5.251 -2.781 -5.488 1.00 98.88 214 ILE A CA 1
ATOM 1635 C C . ILE A 1 214 ? 4.146 -2.707 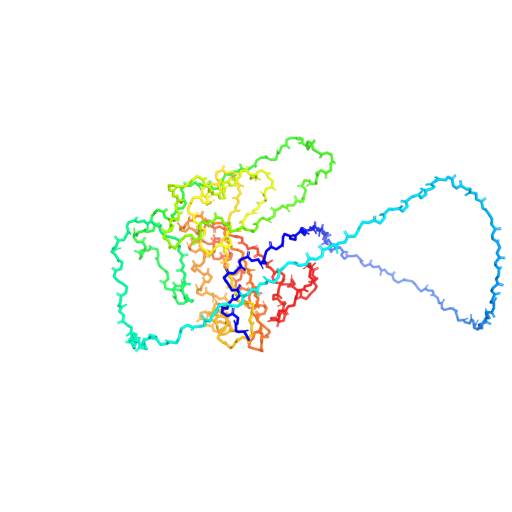-4.433 1.00 98.88 214 ILE A C 1
ATOM 1637 O O . ILE A 1 214 ? 3.174 -3.462 -4.456 1.00 98.88 214 ILE A O 1
ATOM 1641 N N . TYR A 1 215 ? 4.292 -1.769 -3.500 1.00 98.94 215 TYR A N 1
ATOM 1642 C CA . TYR A 1 215 ? 3.352 -1.557 -2.406 1.00 98.94 215 TYR A CA 1
ATOM 1643 C C . TYR A 1 215 ? 2.667 -0.196 -2.515 1.00 98.94 215 TYR A C 1
ATOM 1645 O O . TYR A 1 215 ? 3.319 0.809 -2.797 1.00 98.94 215 TYR A O 1
ATOM 1653 N N . GLY A 1 216 ? 1.364 -0.150 -2.243 1.00 98.81 216 GLY A N 1
ATOM 1654 C CA . GLY A 1 216 ? 0.657 1.106 -1.983 1.00 98.81 216 GLY A CA 1
ATOM 1655 C C . GLY A 1 216 ? 0.971 1.648 -0.588 1.00 98.81 216 GLY A C 1
ATOM 1656 O O . GLY A 1 216 ? 1.466 0.919 0.266 1.00 98.81 216 GLY A O 1
ATOM 1657 N N . THR A 1 217 ? 0.659 2.912 -0.316 1.00 98.75 217 THR A N 1
ATOM 1658 C CA . THR A 1 217 ? 0.909 3.538 0.993 1.00 98.75 217 THR A CA 1
ATOM 1659 C C . THR A 1 217 ? -0.375 3.737 1.793 1.00 98.75 217 THR A C 1
ATOM 1661 O O . THR A 1 217 ? -1.301 4.420 1.360 1.00 98.75 217 THR A O 1
ATOM 1664 N N . LEU A 1 218 ? -0.396 3.204 3.014 1.00 98.56 218 LEU A N 1
ATOM 1665 C CA . LEU A 1 218 ? -1.375 3.518 4.050 1.00 98.56 218 LEU A CA 1
ATOM 1666 C C . LEU A 1 218 ? -0.749 4.530 5.013 1.00 98.56 218 LEU A C 1
ATOM 1668 O O . LEU A 1 218 ? 0.063 4.174 5.868 1.00 98.56 218 LEU A O 1
ATOM 1672 N N . PHE A 1 219 ? -1.094 5.804 4.833 1.00 97.94 219 PHE A N 1
ATOM 1673 C CA . PHE A 1 219 ? -0.533 6.917 5.596 1.00 97.94 219 PHE A CA 1
ATOM 1674 C C . PHE A 1 219 ? -1.514 7.405 6.663 1.00 97.94 219 PHE A C 1
ATOM 1676 O O . PHE A 1 219 ? -2.604 7.885 6.346 1.00 97.94 219 PHE A O 1
ATOM 1683 N N . PHE A 1 220 ? -1.100 7.333 7.926 1.00 98.25 220 PHE A N 1
ATOM 1684 C CA . PHE A 1 220 ? -1.790 7.974 9.040 1.00 98.25 220 PHE A CA 1
ATOM 1685 C C . PHE A 1 220 ? -0.984 9.193 9.464 1.00 98.25 220 PHE A C 1
ATOM 1687 O O . PHE A 1 220 ? 0.220 9.094 9.676 1.00 98.25 220 PHE A O 1
ATOM 1694 N N . ASN A 1 221 ? -1.645 10.345 9.562 1.00 97.81 221 ASN A N 1
ATOM 1695 C CA . ASN A 1 221 ? -0.986 11.636 9.726 1.00 97.81 221 ASN A CA 1
ATOM 1696 C C . ASN A 1 221 ? -0.068 11.674 10.954 1.00 97.81 221 ASN A C 1
ATOM 1698 O O . ASN A 1 221 ? -0.416 11.153 12.018 1.00 97.81 221 ASN A 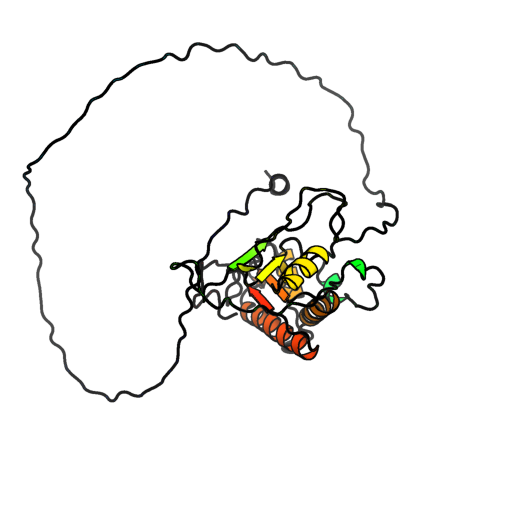O 1
ATOM 1702 N N . TRP A 1 222 ? 1.044 12.410 10.842 1.00 97.81 222 TRP A N 1
ATOM 1703 C CA . TRP A 1 222 ? 1.823 12.836 12.004 1.00 97.81 222 TRP A CA 1
ATOM 1704 C C . TRP A 1 222 ? 0.982 13.813 12.821 1.00 97.81 222 TRP A C 1
ATOM 1706 O O . TRP A 1 222 ? 0.941 15.015 12.567 1.00 97.81 222 TRP A O 1
ATOM 1716 N N . SER A 1 223 ? 0.222 13.267 13.763 1.00 98.00 223 SER A N 1
ATOM 1717 C CA . SER A 1 223 ? -0.840 13.997 14.443 1.00 98.00 223 SER A CA 1
ATOM 1718 C C . SER A 1 223 ? -1.153 13.376 15.795 1.00 98.00 223 SER A C 1
ATOM 1720 O O . SER A 1 223 ? -0.842 12.213 16.055 1.00 98.00 223 SER A O 1
ATOM 1722 N N . SER A 1 224 ? -1.762 14.181 16.658 1.00 97.81 224 SER A N 1
ATOM 1723 C CA . SER A 1 224 ? -2.386 13.733 17.901 1.00 97.81 224 SER A CA 1
ATOM 1724 C C . SER A 1 224 ? -3.811 14.258 18.054 1.00 97.81 224 SER A C 1
ATOM 1726 O O . SER A 1 224 ? -4.325 14.355 19.170 1.00 97.81 224 SER A O 1
ATOM 1728 N N . SER A 1 225 ? -4.428 14.675 16.945 1.00 98.44 225 SER A N 1
ATOM 1729 C CA . SER A 1 225 ? -5.814 15.131 16.941 1.00 98.44 225 SER A CA 1
ATOM 1730 C C . SER A 1 225 ? -6.748 13.975 17.317 1.00 98.44 225 SER A C 1
ATOM 1732 O O . SER A 1 225 ? -6.414 12.802 17.143 1.00 98.44 225 SER A O 1
ATOM 1734 N N . GLN A 1 226 ? -7.913 14.297 17.877 1.00 98.19 226 GLN A N 1
ATOM 1735 C CA . GLN A 1 226 ? -8.924 13.281 18.169 1.00 98.19 226 GLN A CA 1
ATOM 1736 C C . GLN A 1 226 ? -9.482 12.671 16.872 1.00 98.19 226 GLN A C 1
ATOM 1738 O O . GLN A 1 226 ? -9.669 11.464 16.806 1.00 98.19 226 GLN A O 1
ATOM 1743 N N . GLU A 1 227 ? -9.647 13.488 15.829 1.00 98.12 227 GLU A N 1
ATOM 1744 C CA . GLU A 1 227 ? -10.117 13.068 14.503 1.00 98.12 227 GLU A CA 1
ATOM 1745 C C . GLU A 1 227 ? -9.193 12.021 13.863 1.00 98.12 227 GLU A C 1
ATOM 1747 O O . GLU A 1 227 ? -9.658 10.979 13.410 1.00 98.12 227 GLU A O 1
ATOM 1752 N N . ASP A 1 228 ? -7.874 12.241 13.877 1.00 98.31 228 ASP A N 1
ATOM 1753 C CA . ASP A 1 228 ? -6.922 11.274 13.315 1.00 98.31 228 ASP A CA 1
ATOM 1754 C C . ASP A 1 228 ? -6.872 9.981 14.149 1.00 98.31 228 ASP A C 1
ATOM 1756 O O . ASP A 1 228 ? -6.738 8.887 13.597 1.00 98.31 228 ASP A O 1
ATOM 1760 N N . GLN A 1 229 ? -7.004 10.083 15.479 1.00 98.56 229 GLN A N 1
ATOM 1761 C CA . GLN A 1 229 ? -7.089 8.906 16.351 1.00 98.56 229 GLN A CA 1
ATOM 1762 C C . GLN A 1 229 ? -8.349 8.083 16.056 1.00 98.56 229 GLN A C 1
ATOM 1764 O O . GLN A 1 229 ? -8.261 6.863 15.933 1.00 98.56 229 GLN A O 1
ATOM 1769 N N . GLU A 1 230 ? -9.506 8.732 15.915 1.00 98.38 230 GLU A N 1
ATOM 1770 C CA . GLU A 1 230 ? -10.771 8.084 15.547 1.00 98.38 230 GLU A CA 1
ATOM 1771 C C . GLU A 1 230 ? -10.684 7.448 14.162 1.00 98.38 230 GLU A C 1
ATOM 1773 O O . GLU A 1 230 ? -11.077 6.295 14.001 1.00 98.38 230 GLU A O 1
ATOM 1778 N N . LYS A 1 231 ? -10.066 8.133 13.194 1.00 98.25 231 LYS A N 1
ATOM 1779 C CA . LYS A 1 231 ? -9.828 7.583 11.857 1.00 98.25 231 LYS A CA 1
ATOM 1780 C C . LYS A 1 231 ? -9.004 6.298 11.902 1.00 98.25 231 LYS A C 1
ATOM 1782 O O . LYS A 1 231 ? -9.343 5.349 11.201 1.00 98.25 231 LYS A O 1
ATOM 1787 N N . LEU A 1 232 ? -7.946 6.221 12.711 1.00 98.38 232 LEU A N 1
ATOM 1788 C CA . LEU A 1 232 ? -7.196 4.970 12.849 1.00 98.38 232 LEU A CA 1
ATOM 1789 C C . LEU A 1 232 ? -8.010 3.886 13.565 1.00 98.38 232 LEU A C 1
ATOM 1791 O O . LEU A 1 232 ? -7.976 2.734 13.144 1.00 98.38 232 LEU A O 1
ATOM 1795 N N . LEU A 1 233 ? -8.737 4.234 14.629 1.00 98.31 233 LEU A N 1
ATOM 1796 C CA . LEU A 1 233 ? -9.564 3.276 15.367 1.00 98.31 233 LEU A CA 1
ATOM 1797 C C . LEU A 1 233 ? -10.654 2.659 14.489 1.00 98.31 233 LEU A C 1
ATOM 1799 O O . LEU A 1 233 ? -10.848 1.446 14.535 1.00 98.31 233 LEU A O 1
ATOM 1803 N N . ASP A 1 234 ? -11.311 3.471 13.662 1.00 98.19 234 ASP A N 1
ATOM 1804 C CA . ASP A 1 234 ? -12.252 2.992 12.653 1.00 98.19 234 ASP A CA 1
ATOM 1805 C C . ASP A 1 234 ? -11.544 2.147 11.590 1.00 98.19 234 ASP A C 1
ATOM 1807 O O . ASP A 1 234 ? -12.108 1.163 11.116 1.00 98.19 234 ASP A O 1
ATOM 1811 N N . PHE A 1 235 ? -10.295 2.479 11.243 1.00 98.56 235 PHE A N 1
ATOM 1812 C CA . PHE A 1 235 ? -9.547 1.736 10.233 1.00 98.56 235 PHE A CA 1
ATOM 1813 C C . PHE A 1 235 ? -9.267 0.286 10.660 1.00 98.56 235 PHE A C 1
ATOM 1815 O O . PHE A 1 235 ? -9.397 -0.650 9.871 1.00 98.56 235 PHE A O 1
ATOM 1822 N N . ILE A 1 236 ? -8.900 0.102 11.931 1.00 98.19 236 ILE A N 1
ATOM 1823 C CA . ILE A 1 236 ? -8.597 -1.204 12.537 1.00 98.19 236 ILE A CA 1
ATOM 1824 C C . ILE A 1 236 ? -9.796 -1.809 13.272 1.00 98.19 236 ILE A C 1
ATOM 1826 O O . ILE A 1 236 ? -9.632 -2.702 14.107 1.00 98.19 236 ILE A O 1
ATOM 1830 N N . LYS A 1 237 ? -11.009 -1.321 13.011 1.00 98.19 237 LYS A N 1
ATOM 1831 C CA . LYS A 1 237 ? -12.217 -1.807 13.671 1.00 98.19 237 LYS A CA 1
ATOM 1832 C C . LYS A 1 237 ? -12.495 -3.258 13.287 1.00 98.19 237 LYS A C 1
ATOM 1834 O O . LYS A 1 237 ? -12.399 -3.641 12.124 1.00 98.19 237 LYS A O 1
ATOM 1839 N N . GLU A 1 238 ? -12.846 -4.060 14.283 1.00 98.12 238 GLU A N 1
ATOM 1840 C CA . GLU A 1 238 ? -13.278 -5.439 14.074 1.00 98.12 238 GLU A CA 1
ATOM 1841 C C . GLU A 1 238 ? -14.763 -5.508 13.683 1.00 98.12 238 GLU A C 1
ATOM 1843 O O . GLU A 1 238 ? -15.544 -4.632 14.063 1.00 98.12 238 GLU A O 1
ATOM 1848 N N . ASP A 1 239 ? -15.172 -6.568 12.977 1.00 96.94 239 ASP A N 1
ATOM 1849 C CA . ASP A 1 239 ? -16.587 -6.811 12.634 1.00 96.94 239 ASP A CA 1
ATOM 1850 C C . ASP A 1 239 ? -17.476 -6.870 13.886 1.00 96.94 239 ASP A C 1
ATOM 1852 O O . ASP A 1 239 ? -18.584 -6.333 13.928 1.00 96.94 239 ASP A O 1
ATOM 1856 N N . SER A 1 240 ? -16.967 -7.518 14.931 1.00 96.44 240 SER A N 1
ATOM 1857 C CA . SER A 1 240 ? -17.553 -7.538 16.266 1.00 96.44 240 SER A CA 1
ATOM 1858 C C . SER A 1 240 ? -16.446 -7.626 17.318 1.00 96.44 240 SER A C 1
ATOM 1860 O O . SER A 1 240 ? -15.340 -8.059 16.986 1.00 96.44 240 SER A O 1
ATOM 1862 N N . PRO A 1 241 ? -16.714 -7.265 18.587 1.00 93.12 241 PRO A N 1
ATOM 1863 C CA . PRO A 1 241 ? -15.716 -7.360 19.647 1.00 93.12 241 PRO A CA 1
ATOM 1864 C C . PRO A 1 241 ? -15.062 -8.750 19.706 1.00 93.12 241 PRO A C 1
ATOM 1866 O O . PRO A 1 241 ? -15.767 -9.757 19.771 1.00 93.12 241 PRO A O 1
ATOM 1869 N N . GLN A 1 242 ? -13.725 -8.785 19.672 1.00 91.31 242 GLN A N 1
ATOM 1870 C CA . GLN A 1 242 ? -12.901 -9.999 19.767 1.00 91.31 242 GLN A CA 1
ATOM 1871 C C . GLN A 1 242 ? -13.151 -11.038 18.658 1.00 91.31 242 GLN A C 1
ATOM 1873 O O . GLN A 1 242 ? -12.866 -12.222 18.838 1.00 91.31 242 GLN A O 1
ATOM 1878 N N . SER A 1 243 ? -13.668 -10.612 17.505 1.00 96.25 243 SER A N 1
ATOM 1879 C CA . SER A 1 243 ? -13.791 -11.475 16.324 1.00 96.25 243 SER A CA 1
ATOM 1880 C C . SER A 1 243 ? -12.438 -11.778 15.684 1.00 96.25 243 SER A C 1
ATOM 1882 O O . SER A 1 243 ? -12.277 -12.831 15.069 1.00 96.25 243 SER A O 1
ATOM 1884 N N . GLY A 1 244 ? -11.474 -10.858 15.806 1.00 95.38 244 GLY A N 1
ATOM 1885 C CA . GLY A 1 244 ? -10.198 -10.937 15.095 1.00 95.38 244 GLY A CA 1
ATOM 1886 C C . GLY A 1 244 ? -10.334 -10.779 13.575 1.00 95.38 244 GLY A C 1
ATOM 1887 O O . GLY A 1 244 ? -9.403 -11.111 12.842 1.00 95.38 244 GLY A O 1
ATOM 1888 N N . THR A 1 245 ? -11.480 -10.293 13.088 1.00 97.94 245 THR A N 1
ATOM 1889 C CA . THR A 1 245 ? -11.739 -10.061 11.665 1.00 97.94 245 THR A CA 1
ATOM 1890 C C . THR A 1 245 ? -11.995 -8.584 11.406 1.00 97.94 245 THR A C 1
ATOM 1892 O O . THR A 1 245 ? -12.687 -7.918 12.171 1.00 97.94 245 THR A O 1
ATOM 1895 N N . PHE A 1 246 ? -11.432 -8.066 10.314 1.00 98.56 246 PHE A N 1
ATOM 1896 C CA . PHE A 1 246 ? -11.402 -6.629 10.036 1.00 98.56 246 PHE A CA 1
ATOM 1897 C C . PHE A 1 246 ? -12.006 -6.341 8.647 1.00 98.56 246 PHE A C 1
ATOM 1899 O O . PHE A 1 246 ? -11.479 -6.847 7.646 1.00 98.56 246 PHE A O 1
ATOM 1906 N N . PRO A 1 247 ? -13.080 -5.533 8.534 1.00 98.25 247 PRO A N 1
ATOM 1907 C CA . PRO A 1 247 ? -13.699 -5.196 7.251 1.00 98.25 247 PRO A CA 1
ATOM 1908 C C . PRO A 1 247 ? -12.727 -4.574 6.254 1.00 98.25 247 PRO A C 1
ATOM 1910 O O . PRO A 1 247 ? -12.607 -5.056 5.127 1.00 98.25 247 PRO A O 1
ATOM 1913 N N . ILE A 1 248 ? -11.980 -3.559 6.685 1.00 98.62 248 ILE A N 1
ATOM 1914 C CA . ILE A 1 248 ? -11.049 -2.837 5.815 1.00 98.62 248 ILE A CA 1
ATOM 1915 C C . ILE A 1 248 ? -9.896 -3.729 5.364 1.00 98.62 248 ILE A C 1
ATOM 1917 O O . ILE A 1 248 ? -9.548 -3.702 4.188 1.00 98.62 248 ILE A O 1
ATOM 1921 N N . ALA A 1 249 ? -9.369 -4.597 6.232 1.00 98.69 249 ALA A N 1
ATOM 1922 C CA . ALA A 1 249 ? -8.352 -5.575 5.843 1.00 98.69 249 ALA A CA 1
ATOM 1923 C C . ALA A 1 249 ? -8.801 -6.438 4.653 1.00 98.69 249 ALA A C 1
ATOM 1925 O O . ALA A 1 249 ? -8.038 -6.658 3.712 1.00 98.69 249 ALA A O 1
ATOM 1926 N N . ARG A 1 250 ? -10.064 -6.894 4.646 1.00 98.62 250 ARG A N 1
ATOM 1927 C CA . ARG A 1 250 ? -10.596 -7.655 3.505 1.00 98.62 250 ARG A CA 1
ATOM 1928 C C . ARG A 1 250 ? -10.592 -6.828 2.227 1.00 98.62 250 ARG A C 1
ATOM 1930 O O . ARG A 1 250 ? -10.262 -7.362 1.172 1.00 98.62 250 ARG A O 1
ATOM 1937 N N . GLN A 1 251 ? -10.956 -5.551 2.312 1.00 98.50 251 GLN A N 1
ATOM 1938 C CA . GLN A 1 251 ? -10.989 -4.672 1.144 1.00 98.50 251 GLN A CA 1
ATOM 1939 C C . GLN A 1 251 ? -9.592 -4.360 0.622 1.00 98.50 251 GLN A C 1
ATOM 1941 O O . GLN A 1 251 ? -9.383 -4.427 -0.583 1.00 98.50 251 GLN A O 1
ATOM 1946 N N . LEU A 1 252 ? -8.612 -4.137 1.499 1.00 98.75 252 LEU A N 1
ATOM 1947 C CA . LEU A 1 252 ? -7.211 -3.976 1.103 1.00 98.75 252 LEU A CA 1
ATOM 1948 C C . LEU A 1 252 ? -6.702 -5.189 0.310 1.00 98.75 252 LEU A C 1
ATOM 1950 O O . LEU A 1 252 ? -6.158 -5.044 -0.780 1.00 98.75 252 LEU A O 1
ATOM 1954 N N . ALA A 1 253 ? -6.941 -6.404 0.808 1.00 98.75 253 ALA A N 1
ATOM 1955 C CA . ALA A 1 253 ? -6.548 -7.623 0.102 1.00 98.75 253 ALA A CA 1
ATOM 1956 C C . ALA A 1 253 ? -7.248 -7.776 -1.263 1.00 98.75 253 ALA A C 1
ATOM 1958 O O . ALA A 1 253 ? -6.619 -8.170 -2.245 1.00 98.75 253 ALA A O 1
ATOM 1959 N N . LYS A 1 254 ? -8.545 -7.447 -1.343 1.00 98.44 254 LYS A N 1
ATOM 1960 C CA . LYS A 1 254 ? -9.294 -7.493 -2.607 1.00 98.44 254 LYS A CA 1
ATOM 1961 C C . LYS A 1 254 ? -8.807 -6.445 -3.603 1.00 98.44 254 LYS A C 1
ATOM 1963 O O . LYS A 1 254 ? -8.661 -6.772 -4.773 1.00 98.44 254 LYS A O 1
ATOM 1968 N N . MET A 1 255 ? -8.519 -5.226 -3.155 1.00 98.38 255 MET A N 1
ATOM 1969 C CA . MET A 1 255 ? -7.981 -4.167 -4.009 1.00 98.38 255 MET A CA 1
ATOM 1970 C C . MET A 1 255 ? -6.589 -4.524 -4.533 1.00 98.38 255 MET A C 1
ATOM 1972 O O . MET A 1 255 ? -6.353 -4.384 -5.729 1.00 98.38 255 MET A O 1
ATOM 1976 N N . ALA A 1 256 ? -5.705 -5.053 -3.680 1.00 98.69 256 ALA A N 1
ATOM 1977 C CA . ALA A 1 256 ? -4.401 -5.568 -4.101 1.00 98.69 256 ALA A CA 1
ATOM 1978 C C . ALA A 1 256 ? -4.543 -6.603 -5.227 1.00 98.69 256 ALA A C 1
ATOM 1980 O O . ALA A 1 256 ? -3.909 -6.471 -6.271 1.00 98.69 256 ALA A O 1
ATOM 1981 N N . LYS A 1 257 ? -5.464 -7.563 -5.072 1.00 98.44 257 LYS A N 1
ATOM 1982 C CA . LYS A 1 257 ? -5.773 -8.559 -6.106 1.00 98.44 257 LYS A CA 1
ATOM 1983 C C . LYS A 1 257 ? -6.374 -7.951 -7.377 1.00 98.44 257 LYS A C 1
ATOM 1985 O O . LYS A 1 257 ? -6.001 -8.351 -8.475 1.00 98.44 257 LYS A O 1
ATOM 1990 N N . TYR A 1 258 ? -7.320 -7.028 -7.235 1.00 97.88 258 TYR A N 1
ATOM 1991 C CA . TYR A 1 258 ? -8.081 -6.468 -8.351 1.00 97.88 258 TYR A CA 1
ATOM 1992 C C . TYR A 1 258 ? -7.232 -5.561 -9.248 1.00 97.88 258 TYR A C 1
ATOM 1994 O O . TYR A 1 258 ? -7.266 -5.696 -10.474 1.00 97.88 258 TYR A O 1
ATOM 2002 N N . TYR A 1 259 ? -6.456 -4.662 -8.635 1.00 98.38 259 TYR A N 1
ATOM 2003 C CA . TYR A 1 259 ? -5.543 -3.762 -9.343 1.00 98.38 259 TYR A CA 1
ATOM 2004 C C . TYR A 1 259 ? -4.197 -4.417 -9.658 1.00 98.38 259 TYR A C 1
ATOM 2006 O O . TYR A 1 259 ? -3.499 -3.946 -10.548 1.00 98.38 259 TYR A O 1
ATOM 2014 N N . GLY A 1 260 ? -3.860 -5.514 -8.976 1.00 98.50 260 GLY A N 1
ATOM 2015 C CA . GLY A 1 260 ? -2.713 -6.357 -9.284 1.00 98.50 260 GLY A CA 1
ATOM 2016 C C . GLY A 1 260 ? -1.391 -5.849 -8.713 1.00 98.50 260 GLY A C 1
ATOM 2017 O O . GLY A 1 260 ? -0.424 -5.829 -9.457 1.00 98.50 260 GLY A O 1
ATOM 2018 N N . PHE A 1 261 ? -1.335 -5.459 -7.435 1.00 98.81 261 PHE A N 1
ATOM 2019 C CA . PHE A 1 261 ? -0.101 -5.047 -6.736 1.00 98.81 261 PHE A CA 1
ATOM 2020 C C . PHE A 1 261 ? 0.117 -5.826 -5.428 1.00 98.81 261 PHE A C 1
ATOM 2022 O O . PHE A 1 261 ? -0.799 -6.436 -4.888 1.00 98.81 261 PHE A O 1
ATOM 2029 N N . ASP A 1 262 ? 1.326 -5.789 -4.868 1.00 98.88 262 ASP A N 1
ATOM 2030 C CA . ASP A 1 262 ? 1.811 -6.844 -3.962 1.00 98.88 262 ASP A CA 1
ATOM 2031 C C . ASP A 1 262 ? 1.617 -6.584 -2.459 1.00 98.88 262 ASP A C 1
ATOM 2033 O O . ASP A 1 262 ? 2.100 -7.352 -1.617 1.00 98.88 262 ASP A O 1
ATOM 2037 N N . GLY A 1 263 ? 0.932 -5.502 -2.090 1.00 98.81 263 GLY A N 1
ATOM 2038 C CA . GLY A 1 263 ? 0.626 -5.174 -0.699 1.00 98.81 263 GLY A CA 1
ATOM 2039 C C . GLY A 1 263 ? 0.832 -3.711 -0.341 1.00 98.81 263 GLY A C 1
ATOM 2040 O O . GLY A 1 263 ? 0.651 -2.829 -1.179 1.00 98.81 263 GLY A O 1
ATOM 2041 N N . TYR A 1 264 ? 1.163 -3.444 0.924 1.00 98.88 264 TYR A N 1
ATOM 2042 C CA . TYR A 1 264 ? 1.120 -2.086 1.466 1.00 98.88 264 TYR A CA 1
ATOM 2043 C C . TYR A 1 264 ? 2.310 -1.743 2.356 1.00 98.88 264 TYR A C 1
ATOM 2045 O O . TYR A 1 264 ? 2.744 -2.522 3.199 1.00 98.88 264 TYR A O 1
ATOM 2053 N N . PHE A 1 265 ? 2.784 -0.516 2.223 1.00 98.88 265 PHE A N 1
ATOM 2054 C CA . PHE A 1 265 ? 3.595 0.153 3.217 1.00 98.88 265 PHE A CA 1
ATOM 2055 C C . PHE A 1 265 ? 2.682 0.885 4.196 1.00 98.88 265 PHE A C 1
ATOM 2057 O O . PHE A 1 265 ? 1.813 1.650 3.776 1.00 98.88 265 PHE A O 1
ATOM 2064 N N . ILE A 1 266 ? 2.877 0.687 5.495 1.00 98.62 266 ILE A N 1
ATOM 2065 C CA . ILE A 1 266 ? 2.122 1.387 6.529 1.00 98.62 266 ILE A CA 1
ATOM 2066 C C . ILE A 1 266 ? 3.025 2.406 7.206 1.00 98.62 266 ILE A C 1
ATOM 2068 O O . ILE A 1 266 ? 3.986 2.047 7.888 1.00 98.62 266 ILE A O 1
ATOM 2072 N N . ASN A 1 267 ? 2.661 3.678 7.052 1.00 98.44 267 ASN A N 1
ATOM 2073 C CA . ASN A 1 267 ? 3.220 4.761 7.839 1.00 98.44 267 ASN A CA 1
ATOM 2074 C C . ASN A 1 267 ? 2.217 5.186 8.913 1.00 98.44 267 ASN A C 1
ATOM 2076 O O . ASN A 1 267 ? 1.402 6.087 8.693 1.00 98.44 267 ASN A O 1
ATOM 2080 N N . GLN A 1 268 ? 2.225 4.501 10.056 1.00 98.12 268 GLN A N 1
ATOM 2081 C CA . GLN A 1 268 ? 1.406 4.909 11.191 1.00 98.12 268 GLN A CA 1
ATOM 2082 C C . GLN A 1 268 ? 2.179 5.968 11.982 1.00 98.12 268 GLN A C 1
ATOM 2084 O O . GLN A 1 268 ? 3.061 5.623 12.761 1.00 98.12 268 GLN A O 1
ATOM 2089 N N . GLU A 1 269 ? 1.815 7.244 11.811 1.00 98.06 269 GLU A N 1
ATOM 2090 C CA . GLU A 1 269 ? 2.379 8.362 12.585 1.00 98.06 269 GLU A CA 1
ATOM 2091 C C . GLU A 1 269 ? 1.379 8.981 13.575 1.00 98.06 269 GLU A C 1
ATOM 2093 O O . GLU A 1 269 ? 1.682 9.977 14.235 1.00 98.06 269 GLU A O 1
ATOM 2098 N N . THR A 1 270 ? 0.162 8.456 13.694 1.00 98.44 270 THR A N 1
ATOM 2099 C CA . THR A 1 270 ? -0.856 9.028 14.585 1.00 98.44 270 THR A CA 1
ATOM 2100 C C . THR A 1 270 ? -0.665 8.534 16.017 1.00 98.44 270 THR A C 1
ATOM 2102 O O . THR A 1 270 ? -0.527 7.344 16.281 1.00 98.44 270 THR A O 1
ATOM 2105 N N . THR A 1 271 ? -0.689 9.450 16.983 1.00 98.25 271 THR A N 1
ATOM 2106 C CA . THR A 1 271 ? -0.490 9.135 18.405 1.00 98.25 271 THR A CA 1
ATOM 2107 C C . THR A 1 271 ? -1.590 9.738 19.268 1.00 98.25 271 THR A C 1
ATOM 2109 O O . THR A 1 271 ? -2.294 10.650 18.850 1.00 98.25 271 THR A O 1
ATOM 2112 N N . GLY A 1 272 ? -1.735 9.266 20.501 1.00 97.25 272 GLY A N 1
ATOM 2113 C CA . GLY A 1 272 ? -2.659 9.849 21.468 1.00 97.25 272 GLY A CA 1
ATOM 2114 C C . GLY A 1 272 ? -3.224 8.824 22.439 1.00 97.25 272 GLY A C 1
ATOM 2115 O O . GLY A 1 272 ? -2.938 7.631 22.354 1.00 97.25 272 GLY A O 1
ATOM 2116 N N . ASN A 1 273 ? -3.998 9.302 23.413 1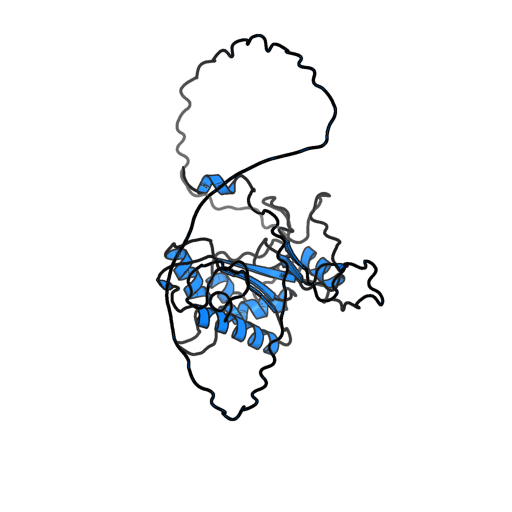.00 97.00 273 ASN A N 1
ATOM 2117 C CA . ASN A 1 273 ? -4.473 8.456 24.508 1.00 97.00 273 ASN A CA 1
ATOM 2118 C C . ASN A 1 273 ? -5.435 7.359 24.040 1.00 97.00 273 ASN A C 1
ATOM 2120 O O . ASN A 1 273 ? -5.393 6.269 24.601 1.00 97.00 273 ASN A O 1
ATOM 2124 N N . SER A 1 274 ? -6.240 7.614 23.006 1.00 97.44 274 SER A N 1
ATOM 2125 C CA . SER A 1 274 ? -7.206 6.644 22.472 1.00 97.44 274 SER A CA 1
ATOM 2126 C C . SER A 1 274 ? -6.533 5.477 21.739 1.00 97.44 274 SER A C 1
ATOM 2128 O O . SER A 1 274 ? -7.161 4.447 21.511 1.00 97.44 274 SER A O 1
ATOM 2130 N N . LEU A 1 275 ? -5.254 5.633 21.378 1.00 97.06 275 LEU A N 1
ATOM 2131 C CA . LEU A 1 275 ? -4.459 4.627 20.671 1.00 97.06 275 LEU A CA 1
ATOM 2132 C C . LEU A 1 275 ? -3.576 3.792 21.595 1.00 97.06 275 LEU A C 1
ATOM 2134 O O . LEU A 1 275 ? -2.938 2.844 21.138 1.00 97.06 275 LEU A O 1
ATOM 2138 N N . ARG A 1 276 ? -3.549 4.100 22.895 1.00 95.25 276 ARG A N 1
ATOM 2139 C CA . ARG A 1 276 ? -2.851 3.257 23.868 1.00 95.25 276 ARG A CA 1
ATOM 2140 C C . ARG A 1 276 ? -3.402 1.834 23.795 1.00 95.25 276 ARG A C 1
ATOM 2142 O O . ARG A 1 276 ? -4.604 1.639 23.649 1.00 95.25 276 ARG A O 1
ATOM 2149 N N . GLU A 1 277 ? -2.502 0.858 23.868 1.00 93.88 277 GLU A N 1
ATOM 2150 C CA . GLU A 1 277 ? -2.813 -0.582 23.820 1.00 93.88 277 GLU A CA 1
ATOM 2151 C C . GLU A 1 277 ? -3.352 -1.078 22.463 1.00 93.88 277 GLU A C 1
ATOM 2153 O O . GLU A 1 277 ? -3.722 -2.243 22.327 1.00 93.88 277 GLU A O 1
ATOM 2158 N N . LYS A 1 278 ? -3.346 -0.237 21.418 1.00 95.88 278 LYS A N 1
ATOM 2159 C CA . LYS A 1 278 ? -3.785 -0.625 20.067 1.00 95.88 278 LYS A CA 1
ATOM 2160 C C . LYS A 1 278 ? -2.713 -1.291 19.209 1.00 95.88 278 LYS A C 1
ATOM 2162 O O . LYS A 1 278 ? -3.028 -1.708 18.099 1.00 95.88 278 LYS A O 1
ATOM 2167 N N . GLY A 1 279 ? -1.484 -1.442 19.710 1.00 94.62 279 GLY A N 1
ATOM 2168 C CA . GLY A 1 279 ? -0.402 -2.108 18.975 1.00 94.62 279 GLY A CA 1
ATOM 2169 C C . GLY A 1 279 ? -0.740 -3.554 18.607 1.00 94.62 279 GLY A C 1
ATOM 2170 O O . GLY A 1 279 ? -0.630 -3.929 17.444 1.00 94.62 279 GLY A O 1
ATOM 2171 N N . GLU A 1 280 ? -1.266 -4.344 19.548 1.00 94.19 280 GLU A N 1
ATOM 2172 C CA . GLU A 1 280 ? -1.667 -5.727 19.245 1.00 94.19 280 GLU A CA 1
ATOM 2173 C C . GLU A 1 280 ? -2.831 -5.781 18.244 1.00 94.19 280 GLU A C 1
ATOM 2175 O O . GLU A 1 280 ? -2.822 -6.605 17.336 1.00 94.19 280 GLU A O 1
ATOM 2180 N N . GLN A 1 281 ? -3.804 -4.868 18.335 1.00 96.38 281 GLN A N 1
ATOM 2181 C CA . GLN A 1 281 ? -4.895 -4.800 17.357 1.00 96.38 281 GLN A CA 1
ATOM 2182 C C . GLN A 1 281 ? -4.371 -4.465 15.949 1.00 96.38 281 GLN A C 1
ATOM 2184 O O . GLN A 1 281 ? -4.818 -5.062 14.972 1.00 96.38 281 GLN A O 1
ATOM 2189 N N . MET A 1 282 ? -3.387 -3.566 15.839 1.00 97.50 282 MET A N 1
ATOM 2190 C CA . MET A 1 282 ? -2.741 -3.228 14.567 1.00 97.50 282 MET A CA 1
ATOM 2191 C C . MET A 1 282 ? -1.953 -4.411 13.983 1.00 97.50 282 MET A C 1
ATOM 2193 O O . MET A 1 282 ? -2.044 -4.704 12.789 1.00 97.50 282 MET A O 1
ATOM 2197 N N . ARG A 1 283 ? -1.236 -5.152 14.831 1.00 96.69 283 ARG A N 1
ATOM 2198 C CA . ARG A 1 283 ? -0.586 -6.410 14.451 1.00 96.69 283 ARG A CA 1
ATOM 2199 C C . ARG A 1 283 ? -1.592 -7.438 13.936 1.00 96.69 283 ARG A C 1
ATOM 2201 O O . ARG A 1 283 ? -1.402 -8.007 12.860 1.00 96.69 283 ARG A O 1
ATOM 2208 N N . GLN A 1 284 ? -2.680 -7.661 14.672 1.00 97.75 284 GLN A N 1
ATOM 2209 C CA . GLN A 1 284 ? -3.727 -8.603 14.270 1.00 97.75 284 GLN A CA 1
ATOM 2210 C C . GLN A 1 284 ? -4.399 -8.185 12.963 1.00 97.75 284 GLN A C 1
ATOM 2212 O O . GLN A 1 284 ? -4.637 -9.040 12.112 1.00 97.75 284 GLN A O 1
ATOM 2217 N N . PHE A 1 285 ? -4.606 -6.885 12.741 1.00 98.62 285 PHE A N 1
ATOM 2218 C CA . PHE A 1 285 ? -5.076 -6.358 11.463 1.00 98.62 285 PHE A CA 1
ATOM 2219 C C . PHE A 1 285 ? -4.156 -6.783 10.306 1.00 98.62 285 PHE A C 1
ATOM 2221 O O . PHE A 1 285 ? -4.630 -7.324 9.302 1.00 98.62 285 PHE A O 1
ATOM 2228 N N . MET A 1 286 ? -2.835 -6.614 10.443 1.00 98.56 286 MET A N 1
ATOM 2229 C CA . MET A 1 286 ? -1.872 -7.020 9.410 1.00 98.56 286 MET A CA 1
ATOM 2230 C C . MET A 1 286 ? -1.834 -8.542 9.206 1.00 98.56 286 MET A C 1
ATOM 2232 O O . MET A 1 286 ? -1.789 -9.017 8.068 1.00 98.56 286 MET A O 1
ATOM 2236 N N . LEU A 1 287 ? -1.863 -9.327 10.288 1.00 98.44 287 LEU A N 1
ATOM 2237 C CA . LEU A 1 287 ? -1.887 -10.792 10.218 1.00 98.44 287 LEU A CA 1
ATOM 2238 C C . LEU A 1 287 ? -3.148 -11.303 9.521 1.00 98.44 287 LEU A C 1
ATOM 2240 O O . LEU A 1 287 ? -3.048 -12.093 8.581 1.00 98.44 287 LEU A O 1
ATOM 2244 N N . TYR A 1 288 ? -4.311 -10.800 9.929 1.00 98.75 288 TYR A N 1
ATOM 2245 C CA . TYR A 1 288 ? -5.591 -11.138 9.325 1.00 98.75 288 TYR A CA 1
ATOM 2246 C C . TYR A 1 288 ? -5.641 -10.733 7.848 1.00 98.75 288 TYR A C 1
ATOM 2248 O O . TYR A 1 288 ? -6.090 -11.522 7.019 1.00 98.75 288 TYR A O 1
ATOM 2256 N N . THR A 1 289 ? -5.127 -9.550 7.486 1.00 98.81 289 THR A N 1
ATOM 2257 C CA . THR A 1 289 ? -5.075 -9.126 6.077 1.00 98.81 289 THR A CA 1
ATOM 2258 C C . THR A 1 289 ? -4.273 -10.122 5.234 1.00 98.81 289 THR A C 1
ATOM 2260 O O . THR A 1 289 ? -4.737 -10.526 4.169 1.00 98.81 289 THR A O 1
ATOM 2263 N N . LYS A 1 290 ? -3.099 -10.564 5.711 1.00 98.69 290 LYS A N 1
ATOM 2264 C CA . LYS A 1 290 ? -2.269 -11.556 5.003 1.00 98.69 290 LYS A CA 1
ATOM 2265 C C . LYS A 1 290 ? -2.975 -12.904 4.859 1.00 98.69 290 LYS A C 1
ATOM 2267 O O . LYS A 1 290 ? -2.925 -13.498 3.784 1.00 98.69 290 LYS A O 1
ATOM 2272 N N . GLU A 1 291 ? -3.635 -13.375 5.915 1.00 98.62 291 GLU A N 1
ATOM 2273 C CA . GLU A 1 291 ? -4.366 -14.646 5.880 1.00 98.62 291 GLU A CA 1
ATOM 2274 C C . GLU A 1 291 ? -5.561 -14.578 4.921 1.00 98.62 291 GLU A C 1
ATOM 2276 O O . GLU A 1 291 ? -5.751 -15.463 4.086 1.00 98.62 291 GLU A O 1
ATOM 2281 N N . TYR A 1 292 ? -6.320 -13.481 4.955 1.00 98.75 292 TYR A N 1
ATOM 2282 C CA . TYR A 1 292 ? -7.425 -13.273 4.029 1.00 98.75 292 TYR A CA 1
ATOM 2283 C C . TYR A 1 292 ? -6.931 -13.167 2.580 1.00 98.75 292 TYR A C 1
ATOM 2285 O O . TYR A 1 292 ? -7.483 -13.825 1.703 1.00 98.75 292 TYR A O 1
ATOM 2293 N N . ALA A 1 293 ? -5.851 -12.428 2.318 1.00 98.69 293 ALA A N 1
ATOM 2294 C CA . ALA A 1 293 ? -5.245 -12.325 0.989 1.00 98.69 293 ALA A CA 1
ATOM 2295 C C . ALA A 1 293 ? -4.789 -13.694 0.447 1.00 98.69 293 ALA A C 1
ATOM 2297 O O . ALA A 1 293 ? -5.059 -14.045 -0.702 1.00 98.69 293 ALA A O 1
ATOM 2298 N N . LYS A 1 294 ? -4.196 -14.534 1.304 1.00 98.38 294 LYS A N 1
ATOM 2299 C CA . LYS A 1 294 ? -3.862 -15.924 0.969 1.00 98.38 294 LYS A CA 1
ATOM 2300 C C . LYS A 1 294 ? -5.105 -16.757 0.637 1.00 98.38 294 LYS A C 1
ATOM 2302 O O . LYS A 1 294 ? -5.063 -17.543 -0.303 1.00 98.38 294 LYS A O 1
ATOM 2307 N N . SER A 1 295 ? -6.219 -16.560 1.348 1.00 98.44 295 SER A N 1
ATOM 2308 C CA . SER A 1 295 ? -7.491 -17.234 1.033 1.00 98.44 295 SER A CA 1
ATOM 2309 C C . SER A 1 295 ? -8.068 -16.839 -0.335 1.00 98.44 295 SER A C 1
ATOM 2311 O O . SER A 1 295 ? -8.834 -17.601 -0.922 1.00 98.44 295 SER A O 1
ATOM 2313 N N . LEU A 1 296 ? -7.666 -15.679 -0.869 1.00 98.31 296 LEU A N 1
ATOM 2314 C CA . LEU A 1 296 ? -8.005 -15.221 -2.217 1.00 98.31 296 LEU A CA 1
ATOM 2315 C C . LEU A 1 296 ? -7.040 -15.737 -3.299 1.00 98.31 296 LEU A C 1
ATOM 2317 O O . LEU A 1 296 ? -7.181 -15.317 -4.448 1.00 98.31 296 LEU A O 1
ATOM 2321 N N . ASP A 1 297 ? -6.077 -16.599 -2.957 1.00 98.25 297 ASP A N 1
ATOM 2322 C CA . ASP A 1 297 ? -4.963 -17.006 -3.830 1.00 98.25 297 ASP A CA 1
ATOM 2323 C C . ASP A 1 297 ? -4.147 -15.804 -4.345 1.00 98.25 297 ASP A C 1
ATOM 2325 O O . ASP A 1 297 ? -3.702 -15.753 -5.488 1.00 98.25 297 ASP A O 1
ATOM 2329 N N . TYR A 1 298 ? -4.002 -14.778 -3.499 1.00 98.44 298 TYR A N 1
ATOM 2330 C CA . TYR A 1 298 ? -3.268 -13.558 -3.826 1.00 98.44 298 TYR A CA 1
ATOM 2331 C C . TYR A 1 298 ? -2.510 -13.044 -2.593 1.00 98.44 298 TYR A C 1
ATOM 2333 O O . TYR A 1 298 ? -2.955 -12.110 -1.926 1.00 98.44 298 TYR A O 1
ATOM 2341 N N . PRO A 1 299 ? -1.405 -13.704 -2.198 1.00 98.12 299 PRO A N 1
ATOM 2342 C CA . PRO A 1 299 ? -0.668 -13.333 -0.997 1.00 98.12 299 PRO A CA 1
ATOM 2343 C C . PRO A 1 299 ? -0.033 -11.946 -1.145 1.00 98.12 299 PRO A C 1
ATOM 2345 O O . PRO A 1 299 ? 0.646 -11.674 -2.129 1.00 98.12 299 PRO A O 1
ATOM 2348 N N . ILE A 1 300 ? -0.192 -11.108 -0.121 1.00 98.56 300 ILE A N 1
ATOM 2349 C CA . ILE A 1 300 ? 0.397 -9.764 -0.066 1.00 98.56 300 ILE A CA 1
ATOM 2350 C C . ILE A 1 300 ? 1.449 -9.647 1.040 1.00 98.56 300 ILE A C 1
ATOM 2352 O O . ILE A 1 300 ? 1.528 -10.484 1.948 1.00 98.56 300 ILE A O 1
ATOM 2356 N N . ARG A 1 301 ? 2.236 -8.571 0.997 1.00 98.19 301 ARG A N 1
ATOM 2357 C CA . ARG A 1 301 ? 3.215 -8.213 2.031 1.00 98.19 301 ARG A CA 1
ATOM 2358 C C . ARG A 1 301 ? 2.898 -6.868 2.674 1.00 98.19 301 ARG A C 1
ATOM 2360 O O . ARG A 1 301 ? 2.195 -6.036 2.109 1.00 98.19 301 ARG A O 1
ATOM 2367 N N . PHE A 1 302 ? 3.463 -6.668 3.861 1.00 98.50 302 PHE A N 1
ATOM 2368 C CA . PHE A 1 302 ? 3.520 -5.360 4.496 1.00 98.50 302 PHE A CA 1
ATOM 2369 C C . PHE A 1 302 ? 4.964 -4.908 4.658 1.00 98.50 302 PHE A C 1
ATOM 2371 O O . PHE A 1 302 ? 5.832 -5.710 5.008 1.00 98.50 302 PHE A O 1
ATOM 2378 N N . ALA A 1 303 ? 5.184 -3.617 4.448 1.00 97.69 303 ALA A N 1
ATOM 2379 C CA . ALA A 1 303 ? 6.322 -2.887 4.981 1.00 97.69 303 ALA A CA 1
ATOM 2380 C C . ALA A 1 303 ? 5.809 -1.957 6.089 1.00 97.69 303 ALA A C 1
ATOM 2382 O O . ALA A 1 303 ? 4.755 -1.342 5.946 1.00 97.69 303 ALA A O 1
ATOM 2383 N N . TRP A 1 304 ? 6.521 -1.888 7.209 1.00 97.38 304 TRP A N 1
ATOM 2384 C CA . TRP A 1 304 ? 6.101 -1.150 8.399 1.00 97.38 304 TRP A CA 1
ATOM 2385 C C . TRP A 1 304 ? 7.131 -0.074 8.731 1.00 97.38 304 TRP A C 1
ATOM 2387 O O . TRP A 1 304 ? 8.328 -0.363 8.773 1.00 97.38 304 TRP A O 1
ATOM 2397 N N . TYR A 1 305 ? 6.674 1.158 8.946 1.00 97.62 305 TYR A N 1
ATOM 2398 C CA . TYR A 1 305 ? 7.540 2.253 9.367 1.00 97.62 305 TYR A CA 1
ATOM 2399 C C . TYR A 1 305 ? 7.736 2.248 10.886 1.00 97.62 305 TYR A C 1
ATOM 2401 O O . TYR A 1 305 ? 6.777 2.107 11.643 1.00 97.62 305 TYR A O 1
ATOM 2409 N N . ASP A 1 306 ? 8.977 2.444 11.328 1.00 96.12 306 ASP A N 1
ATOM 2410 C CA . ASP A 1 306 ? 9.337 2.606 12.740 1.00 96.12 306 ASP A CA 1
ATOM 2411 C C . ASP A 1 306 ? 8.725 3.904 13.290 1.00 96.12 306 ASP A C 1
ATOM 2413 O O . ASP A 1 306 ? 9.321 4.975 13.182 1.00 96.12 306 ASP A O 1
ATOM 2417 N N . ALA A 1 307 ? 7.500 3.813 13.814 1.00 95.50 307 ALA A N 1
ATOM 2418 C CA . ALA A 1 307 ? 6.758 4.929 14.389 1.00 95.50 307 ALA A CA 1
ATOM 2419 C C . ALA A 1 307 ? 5.818 4.487 15.518 1.00 95.50 307 ALA A C 1
ATOM 2421 O O . ALA A 1 307 ? 6.113 4.753 16.681 1.00 95.50 307 ALA A O 1
ATOM 2422 N N . MET A 1 308 ? 4.683 3.836 15.239 1.00 95.44 308 MET A N 1
ATOM 2423 C CA . MET A 1 308 ? 3.828 3.295 16.308 1.00 95.44 308 MET A CA 1
ATOM 2424 C C . MET A 1 308 ? 4.528 2.111 16.988 1.00 95.44 308 MET A C 1
ATOM 2426 O O . MET A 1 308 ? 5.013 1.203 16.328 1.00 95.44 308 MET A O 1
ATOM 2430 N N . SER A 1 309 ? 4.578 2.128 18.318 1.00 92.94 309 SER A N 1
ATOM 2431 C CA . SER A 1 309 ? 5.132 1.046 19.145 1.00 92.94 309 SER A CA 1
ATOM 2432 C C . SER A 1 309 ? 4.076 -0.005 19.499 1.00 92.94 309 SER A C 1
ATOM 2434 O O . SER A 1 309 ? 2.874 0.215 19.333 1.00 92.94 309 SER A O 1
ATOM 2436 N N . SER A 1 310 ? 4.508 -1.115 20.098 1.00 90.31 310 SER A N 1
ATOM 2437 C CA . SER A 1 310 ? 3.626 -2.159 20.654 1.00 90.31 310 SER A CA 1
ATOM 2438 C C . SER A 1 310 ? 2.604 -1.637 21.681 1.00 90.31 310 SER A C 1
ATOM 2440 O O . SER A 1 310 ? 1.510 -2.187 21.806 1.00 90.31 310 SER A O 1
ATOM 2442 N N . TYR A 1 311 ? 2.896 -0.526 22.365 1.00 91.06 311 TYR A N 1
ATOM 2443 C CA . TYR A 1 311 ? 1.965 0.138 23.289 1.00 91.06 311 TYR A CA 1
ATOM 2444 C C . TYR A 1 311 ? 1.001 1.116 22.604 1.00 91.06 311 TYR A C 1
ATOM 2446 O O . TYR A 1 311 ? 0.177 1.741 23.273 1.00 91.06 311 TYR A O 1
ATOM 2454 N N . GLY A 1 312 ? 1.103 1.274 21.284 1.00 92.50 312 GLY A N 1
ATOM 2455 C CA . GLY A 1 312 ? 0.271 2.159 20.474 1.00 92.50 312 GLY A CA 1
ATOM 2456 C C . GLY A 1 312 ? 0.636 3.643 20.540 1.00 92.50 312 GLY A C 1
ATOM 2457 O O . GLY A 1 312 ? -0.105 4.493 20.054 1.00 92.50 312 GLY A O 1
ATOM 2458 N N . THR A 1 313 ? 1.792 3.974 21.118 1.00 93.56 313 THR A N 1
ATOM 2459 C CA . THR A 1 313 ? 2.348 5.333 21.100 1.00 93.56 313 THR A CA 1
ATOM 2460 C C . THR A 1 313 ? 3.352 5.495 19.969 1.00 93.56 313 THR A C 1
ATOM 2462 O O . THR A 1 313 ? 4.147 4.583 19.741 1.00 93.56 313 THR A O 1
ATOM 2465 N N . ARG A 1 314 ? 3.379 6.669 19.326 1.00 95.69 314 ARG A N 1
ATOM 2466 C CA . ARG A 1 314 ? 4.443 7.026 18.374 1.00 95.69 314 ARG A CA 1
ATOM 2467 C C . ARG A 1 314 ? 5.779 7.239 19.096 1.00 95.69 314 ARG A C 1
ATOM 2469 O O . ARG A 1 314 ? 5.893 8.161 19.906 1.00 95.69 314 ARG A O 1
ATOM 2476 N N . TYR A 1 315 ? 6.766 6.408 18.786 1.00 92.44 315 TYR A N 1
ATOM 2477 C CA . TYR A 1 315 ? 8.132 6.453 19.291 1.00 92.44 315 TYR A CA 1
ATOM 2478 C C . TYR A 1 315 ? 9.081 5.776 18.291 1.00 92.44 315 TYR A C 1
ATOM 2480 O O . TYR A 1 315 ? 9.050 4.560 18.149 1.00 92.44 315 TYR A O 1
ATOM 2488 N N . HIS A 1 316 ? 9.916 6.572 17.619 1.00 93.81 316 HIS A N 1
ATOM 2489 C CA . HIS A 1 316 ? 10.903 6.078 16.657 1.00 93.81 316 HIS A CA 1
ATOM 2490 C C . HIS A 1 316 ? 12.133 5.550 17.401 1.00 93.81 316 HIS A C 1
ATOM 2492 O O . HIS A 1 316 ? 12.797 6.315 18.111 1.00 93.81 316 HIS A O 1
ATOM 2498 N N . VAL A 1 317 ? 12.455 4.270 17.228 1.00 91.81 317 VAL A N 1
ATOM 2499 C CA . VAL A 1 317 ? 13.615 3.638 17.886 1.00 91.81 317 VAL A CA 1
ATOM 2500 C C . VAL A 1 317 ? 14.872 3.668 17.009 1.00 91.81 317 VAL A C 1
ATOM 2502 O O . VAL A 1 317 ? 15.974 3.386 17.477 1.00 91.81 317 VAL A O 1
ATOM 2505 N N . ASN A 1 318 ? 14.722 4.095 15.754 1.00 91.44 318 ASN A N 1
ATOM 2506 C CA . ASN A 1 318 ? 15.716 4.088 14.683 1.00 91.44 318 ASN A CA 1
ATOM 2507 C C . ASN A 1 318 ? 16.231 2.674 14.369 1.00 91.44 318 ASN A C 1
ATOM 2509 O O . ASN A 1 318 ? 17.419 2.484 14.099 1.00 91.44 318 ASN A O 1
ATOM 2513 N N . GLY A 1 319 ? 15.346 1.674 14.422 1.00 88.06 319 GLY A N 1
ATOM 2514 C CA . GLY A 1 319 ? 15.718 0.275 14.227 1.00 88.06 319 GLY A CA 1
ATOM 2515 C C . GLY A 1 319 ? 14.659 -0.727 14.683 1.00 88.06 319 GLY A C 1
ATOM 2516 O O . GLY A 1 319 ? 13.464 -0.452 14.677 1.00 88.06 319 GLY A O 1
ATOM 2517 N N . VAL A 1 320 ? 15.115 -1.921 15.064 1.00 85.44 320 VAL A N 1
ATOM 2518 C CA . VAL A 1 320 ? 14.276 -2.972 15.648 1.00 85.44 320 VAL A CA 1
ATOM 2519 C C . VAL A 1 320 ? 14.690 -3.168 17.096 1.00 85.44 320 VAL A C 1
ATOM 2521 O O . VAL A 1 320 ? 15.835 -3.521 17.370 1.00 85.44 320 VAL A O 1
ATOM 2524 N N . ASP A 1 321 ? 13.754 -2.958 18.016 1.00 79.19 321 ASP A N 1
ATOM 2525 C CA . ASP A 1 321 ? 13.940 -3.229 19.437 1.00 79.19 321 ASP A CA 1
ATOM 2526 C C . ASP A 1 321 ? 12.696 -3.902 20.049 1.00 79.19 321 ASP A C 1
ATOM 2528 O O . ASP A 1 321 ? 11.725 -4.230 19.359 1.00 79.19 321 ASP A O 1
ATOM 2532 N N . LEU A 1 322 ? 12.736 -4.125 21.366 1.00 69.06 322 LEU A N 1
ATOM 2533 C CA . LEU A 1 322 ? 11.648 -4.760 22.113 1.00 69.06 322 LEU A CA 1
ATOM 2534 C C . LEU A 1 322 ? 10.359 -3.920 22.161 1.00 69.06 322 LEU A C 1
ATOM 2536 O O . LEU A 1 322 ? 9.306 -4.465 22.488 1.00 69.06 322 LEU A O 1
ATOM 2540 N N . PHE A 1 323 ? 10.421 -2.620 21.868 1.00 61.16 323 PHE A N 1
ATOM 2541 C CA . PHE A 1 323 ? 9.317 -1.679 22.042 1.00 61.16 323 PHE A CA 1
ATOM 2542 C C . PHE A 1 323 ? 8.618 -1.345 20.720 1.00 61.16 323 PHE A C 1
ATOM 2544 O O . PHE A 1 323 ? 7.384 -1.309 20.679 1.00 61.16 323 PHE A O 1
ATOM 2551 N N . GLY A 1 324 ? 9.390 -1.127 19.655 1.00 56.69 324 GLY A N 1
ATOM 2552 C CA . GLY A 1 324 ? 8.918 -0.705 18.339 1.00 56.69 324 GLY A CA 1
ATOM 2553 C C . GLY A 1 324 ? 8.269 -1.820 17.520 1.00 56.69 324 GLY A C 1
ATOM 2554 O O . GLY A 1 324 ? 7.268 -1.566 16.862 1.00 56.69 324 GLY A O 1
ATOM 2555 N N . ASN A 1 325 ? 8.772 -3.063 17.597 1.00 54.50 325 ASN A N 1
ATOM 2556 C CA . ASN A 1 325 ? 8.556 -4.050 16.524 1.00 54.50 325 ASN A CA 1
ATOM 2557 C C . ASN A 1 325 ? 8.166 -5.476 16.978 1.00 54.50 325 ASN A C 1
ATOM 2559 O O . ASN A 1 325 ? 8.514 -6.448 16.315 1.00 54.50 325 ASN A O 1
ATOM 2563 N N . GLN A 1 326 ? 7.389 -5.639 18.058 1.00 51.56 326 GLN A N 1
ATOM 2564 C CA . GLN A 1 326 ? 6.635 -6.898 18.260 1.00 51.56 326 GLN A CA 1
ATOM 2565 C C . GLN A 1 326 ? 5.348 -6.976 17.405 1.00 51.56 326 GLN A C 1
ATOM 2567 O O . GLN A 1 326 ? 4.521 -7.857 17.640 1.00 51.56 326 GLN A O 1
ATOM 2572 N N . MET A 1 327 ? 5.168 -6.055 16.446 1.00 50.62 327 MET A N 1
ATOM 2573 C CA . MET A 1 327 ? 3.997 -5.961 15.564 1.00 50.62 327 MET A CA 1
ATOM 2574 C C . MET A 1 327 ? 4.083 -6.832 14.306 1.00 50.62 327 MET A C 1
ATOM 2576 O O . MET A 1 327 ? 5.202 -7.119 13.836 1.00 50.62 327 MET A O 1
#